Protein AF-A0A3E1EYJ4-F1 (afdb_monomer_lite)

Radius of gyration: 26.84 Å; chains: 1; bounding box: 72×46×78 Å

Sequence (203 aa):
MTEGNFIISKRINLFQLKSRSRLLNILLFLSTIYIFSMMGTAIQKLNAGPLTETQLQQEIEMAYGSSEILESKGLTPETIQAIQLIKDNVTYINNHSFNLTHNLMIIISLIGFTSILLMFTKRMAGFYLYIVYSIASLSSLFIITPKELILFTSVLLITVPSVIFVFLYKIGMRSAVEEREMILSFSEKVNLLNKKSKSLLSH

Secondary structure (DSSP, 8-state):
---TTHHHHHHHSTT------HHHHHHHHHHHHHHHHHHHHHHHHHHH-SPPHHHHHHHHHHHH--HHHHHHTT--HHHHHHHHHHHHHHHHHHHTSHHHHHHHHHHHHHHHHHHHHHHHTT-HHHHHHHHHHHHHHHHHHHHHS-GGG--HHHHHHHHHHHHHHHHHHHHHHHHHHHHHHHHHHHHHHHHHHHHHHHHHS--

Organism: NCBI:txid1737063

Foldseek 3Di:
DPPPPPVVVVPPPVPPPPDQPVVLVVLLVVLLVVLCVLLVVLVVDVVVAFDDPVVLVVVLCVVQNDLVVCVVVVHDPVVSVLSVLVSVQSVCCRPPVVVVVSVLSNVLSVLLNVLSVCVVVVHPVSLVSLVVSLVSLLVSLPVRDPPVSRDPVSNCVSPVSSVVSSVSSVVSSVVVVVVVVVVVVVVVVVVVVVVVVVVVVVD

Structure (mmCIF, N/CA/C/O backbone):
data_AF-A0A3E1EYJ4-F1
#
_entry.id   AF-A0A3E1EYJ4-F1
#
loop_
_atom_site.group_PDB
_atom_site.id
_atom_site.type_symbol
_atom_site.label_atom_id
_atom_site.label_alt_id
_atom_site.label_comp_id
_atom_site.label_asym_id
_atom_site.label_entity_id
_atom_site.label_seq_id
_atom_site.pdbx_PDB_ins_code
_atom_site.Cartn_x
_atom_site.Cartn_y
_atom_site.Cartn_z
_atom_site.occupancy
_atom_site.B_iso_or_equiv
_atom_site.auth_seq_id
_atom_site.auth_comp_id
_atom_site.auth_asym_id
_atom_site.auth_atom_id
_atom_site.pdbx_PDB_model_num
ATOM 1 N N . MET A 1 1 ? -34.444 30.256 40.355 1.00 45.06 1 MET A N 1
ATOM 2 C CA . MET A 1 1 ? -33.286 30.591 39.495 1.00 45.06 1 MET A CA 1
ATOM 3 C C . MET A 1 1 ? -32.246 29.476 39.604 1.00 45.06 1 MET A C 1
ATOM 5 O O . MET A 1 1 ? -31.362 29.556 40.441 1.00 45.06 1 MET A O 1
ATOM 9 N N . THR A 1 2 ? -32.381 28.399 38.827 1.00 46.09 2 THR A N 1
ATOM 10 C CA . THR A 1 2 ? -31.483 27.218 38.885 1.00 46.09 2 THR A CA 1
ATOM 11 C C . THR A 1 2 ? -31.287 26.583 37.499 1.00 46.09 2 THR A C 1
ATOM 13 O O . THR A 1 2 ? -31.102 25.379 37.373 1.00 46.09 2 THR A O 1
ATOM 16 N N . GLU A 1 3 ? -31.299 27.389 36.434 1.00 45.00 3 GLU A N 1
ATOM 17 C CA . GLU A 1 3 ? -31.071 26.912 35.056 1.00 45.00 3 GLU A CA 1
ATOM 18 C C . GLU A 1 3 ? -29.591 26.960 34.621 1.00 45.00 3 GLU A C 1
ATOM 20 O O . GLU A 1 3 ? -29.226 26.419 33.580 1.00 45.00 3 GLU A O 1
ATOM 25 N N . GLY A 1 4 ? -28.699 27.534 35.438 1.00 41.16 4 GLY A N 1
ATOM 26 C CA . GLY A 1 4 ? -27.293 27.755 35.066 1.00 41.16 4 GLY A CA 1
ATOM 27 C C . GLY A 1 4 ? -26.388 26.513 35.067 1.00 41.16 4 GLY A C 1
ATOM 28 O O . GLY A 1 4 ? -25.412 26.472 34.324 1.00 41.16 4 GLY A O 1
ATOM 29 N N . ASN A 1 5 ? -26.704 25.471 35.845 1.00 41.94 5 ASN A N 1
ATOM 30 C CA . ASN A 1 5 ? -25.792 24.326 36.032 1.00 41.94 5 ASN A CA 1
ATOM 31 C C . ASN A 1 5 ? -26.038 23.142 35.087 1.00 41.94 5 ASN A C 1
ATOM 33 O O . ASN A 1 5 ? -25.222 22.223 35.028 1.00 41.94 5 ASN A O 1
ATOM 37 N N . PHE A 1 6 ? -27.130 23.148 34.319 1.00 43.41 6 PHE A N 1
ATOM 38 C CA . PHE A 1 6 ? -27.474 22.011 33.457 1.00 43.41 6 PHE A CA 1
ATOM 39 C C . PHE A 1 6 ? -26.842 22.095 32.056 1.00 43.41 6 PHE A C 1
ATOM 41 O O . PHE A 1 6 ? -26.636 21.076 31.399 1.00 43.41 6 PHE A O 1
ATOM 48 N N . ILE A 1 7 ? -26.468 23.295 31.599 1.00 46.84 7 ILE A N 1
ATOM 49 C CA . ILE A 1 7 ? -25.881 23.497 30.263 1.00 46.84 7 ILE A CA 1
ATOM 50 C C . ILE A 1 7 ? -24.359 23.252 30.265 1.00 46.84 7 ILE A C 1
ATOM 52 O O . ILE A 1 7 ? -23.804 22.813 29.254 1.00 46.84 7 ILE A O 1
ATOM 56 N N . ILE A 1 8 ? -23.686 23.435 31.406 1.00 46.06 8 ILE A N 1
ATOM 57 C CA . ILE A 1 8 ? -22.226 23.276 31.517 1.00 46.06 8 ILE A CA 1
ATOM 58 C C . ILE A 1 8 ? -21.812 21.791 31.477 1.00 46.06 8 ILE A C 1
ATOM 60 O O . ILE A 1 8 ? -20.815 21.452 30.838 1.00 46.06 8 ILE A O 1
ATOM 64 N N . SER A 1 9 ? -22.605 20.865 32.034 1.00 45.12 9 SER A N 1
ATOM 65 C CA . SER A 1 9 ? -22.251 19.431 32.015 1.00 45.12 9 SER A CA 1
ATOM 66 C C . SER A 1 9 ? -22.404 18.775 30.634 1.00 45.12 9 SER A C 1
ATOM 68 O O . SER A 1 9 ? -21.730 17.787 30.337 1.00 45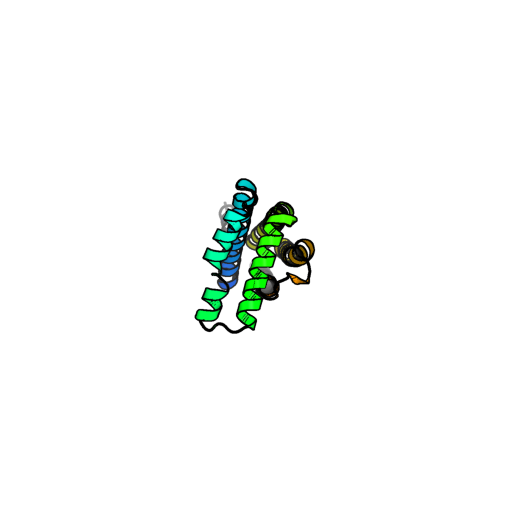.12 9 SER A O 1
ATOM 70 N N . LYS A 1 10 ? -23.249 19.337 29.756 1.00 40.69 10 LYS A N 1
ATOM 71 C CA . LYS A 1 10 ? -23.584 18.733 28.457 1.00 40.69 10 LYS A CA 1
ATOM 72 C C . LYS A 1 10 ? -22.617 19.113 27.327 1.00 40.69 10 LYS A C 1
ATOM 74 O O . LYS A 1 10 ? -22.572 18.410 26.322 1.00 40.69 10 LYS A O 1
ATOM 79 N N . ARG A 1 11 ? -21.813 20.178 27.478 1.00 39.66 11 ARG A N 1
ATOM 80 C CA . ARG A 1 11 ? -20.838 20.613 26.450 1.00 39.66 11 ARG A CA 1
ATOM 81 C C . ARG A 1 11 ? -19.392 20.170 26.694 1.00 39.66 11 ARG A C 1
ATOM 83 O O . ARG A 1 11 ? -18.638 20.101 25.730 1.00 39.66 11 ARG A O 1
ATOM 90 N N . ILE A 1 12 ? -19.001 19.819 27.920 1.00 44.97 12 ILE A N 1
ATOM 91 C CA . ILE A 1 12 ? -17.582 19.548 28.236 1.00 44.97 12 ILE A CA 1
ATOM 92 C C . ILE A 1 12 ? -17.149 18.109 27.880 1.00 44.97 12 ILE A C 1
ATOM 94 O O . ILE A 1 12 ? -15.983 17.875 27.581 1.00 44.97 12 ILE A O 1
ATOM 98 N N . ASN A 1 13 ? -18.073 17.145 27.792 1.00 39.19 13 ASN A N 1
ATOM 99 C CA . ASN A 1 13 ? -17.708 15.739 27.548 1.00 39.19 13 ASN A CA 1
ATOM 100 C C . ASN A 1 13 ? -17.828 15.250 26.095 1.00 39.19 13 ASN A C 1
ATOM 102 O O . ASN A 1 13 ? -17.438 14.117 25.819 1.00 39.19 13 ASN A O 1
ATOM 106 N N . LEU A 1 14 ? -18.285 16.076 25.142 1.00 41.62 14 LEU A N 1
ATOM 107 C CA . LEU A 1 14 ? -18.285 15.680 23.720 1.00 41.62 14 LEU A CA 1
ATOM 108 C C . LEU A 1 14 ? -16.864 15.588 23.125 1.00 41.62 14 LEU A C 1
ATOM 110 O O . LEU A 1 14 ? -16.666 14.927 22.111 1.00 41.62 14 LEU A O 1
ATOM 114 N N . PHE A 1 15 ? -15.883 16.205 23.791 1.00 42.22 15 PHE A N 1
ATOM 115 C CA . PHE A 1 15 ? -14.466 16.212 23.424 1.00 42.22 15 PHE A CA 1
ATOM 116 C C . PHE A 1 15 ? -13.573 15.528 24.462 1.00 42.22 15 PHE A C 1
ATOM 118 O O . PHE A 1 15 ? -12.369 15.780 24.487 1.00 42.22 15 PHE A O 1
ATOM 125 N N . GLN A 1 16 ? -14.107 14.615 25.288 1.00 42.72 16 GLN A N 1
ATOM 126 C CA . GLN A 1 16 ? -13.227 13.638 25.927 1.00 42.72 16 GLN A CA 1
ATOM 127 C C . GLN A 1 16 ? -12.676 12.720 24.832 1.00 42.72 16 GLN A C 1
ATOM 129 O O . GLN A 1 16 ? -13.206 11.650 24.526 1.00 42.72 16 GLN A O 1
ATOM 134 N N . LEU A 1 17 ? -11.587 13.197 24.226 1.00 44.53 17 LEU A N 1
ATOM 135 C CA . LEU A 1 17 ? -10.540 12.476 23.520 1.00 44.53 17 LEU A CA 1
ATOM 136 C C . LEU A 1 17 ? -9.983 11.415 24.475 1.00 44.53 17 LEU A C 1
ATOM 138 O O . LEU A 1 17 ? -8.866 11.497 24.974 1.00 44.53 17 LEU A O 1
ATOM 142 N N . LYS A 1 18 ? -10.817 10.423 24.783 1.00 45.62 18 LYS A N 1
ATOM 143 C CA . LYS A 1 18 ? -10.485 9.309 25.649 1.00 45.62 18 LYS A CA 1
ATOM 144 C C . LYS A 1 18 ? -9.425 8.494 24.929 1.00 45.62 18 LYS A C 1
ATOM 146 O O . LYS A 1 18 ? -9.636 8.084 23.775 1.00 45.62 18 LYS A O 1
ATOM 151 N N . SER A 1 19 ? -8.276 8.421 25.602 1.00 48.28 19 SER A N 1
ATOM 152 C CA . SER A 1 19 ? -6.968 7.963 25.143 1.00 48.28 19 SER A CA 1
ATOM 153 C C . SER A 1 19 ? -7.085 6.817 24.146 1.00 48.28 19 SER A C 1
ATOM 155 O O . SER A 1 19 ? -7.330 5.666 24.500 1.00 48.28 19 SER A O 1
ATOM 157 N N . ARG A 1 20 ? -6.925 7.139 22.861 1.00 57.72 20 ARG A N 1
ATOM 158 C CA . ARG A 1 20 ? -6.627 6.117 21.863 1.00 57.72 20 ARG A CA 1
ATOM 159 C C . ARG A 1 20 ? -5.273 5.531 22.252 1.00 57.72 20 ARG A C 1
ATOM 161 O O . ARG A 1 20 ? -4.377 6.301 22.602 1.00 57.72 20 ARG A O 1
ATOM 168 N N . SER A 1 21 ? -5.098 4.212 22.156 1.00 64.69 21 SER A N 1
ATOM 169 C CA . SER A 1 21 ? -3.755 3.632 22.262 1.00 64.69 21 SER A CA 1
ATOM 170 C C . SER A 1 21 ? -2.823 4.424 21.342 1.00 64.69 21 SER A C 1
ATOM 172 O O . SER A 1 21 ? -3.120 4.570 20.151 1.00 64.69 21 SER A O 1
ATOM 174 N N . ARG A 1 22 ? -1.748 5.005 21.897 1.00 73.31 22 ARG A N 1
ATOM 175 C CA . ARG A 1 22 ? -0.810 5.862 21.145 1.00 73.31 22 ARG A CA 1
ATOM 176 C C . ARG A 1 22 ? -0.324 5.151 19.881 1.00 73.31 22 ARG A C 1
ATOM 178 O O . ARG A 1 22 ? -0.214 5.780 18.836 1.00 73.31 22 ARG A O 1
ATOM 185 N N . LEU A 1 23 ? -0.168 3.828 19.963 1.00 72.38 23 LEU A N 1
ATOM 186 C CA . LEU A 1 23 ? 0.188 2.957 18.848 1.00 72.38 23 LEU A CA 1
ATOM 187 C C . LEU A 1 23 ? -0.814 3.028 17.690 1.00 72.38 23 LEU A C 1
ATOM 189 O O . LEU A 1 23 ? -0.394 3.163 16.550 1.00 72.38 23 LEU A O 1
ATOM 193 N N . LEU A 1 24 ? -2.125 3.015 17.956 1.00 74.00 24 LEU A N 1
ATOM 194 C CA . LEU A 1 24 ? -3.144 3.090 16.900 1.00 74.00 24 LEU A CA 1
ATOM 195 C C . LEU A 1 24 ? -3.148 4.460 16.203 1.00 74.00 24 LEU A C 1
ATOM 197 O O . LEU A 1 24 ? -3.374 4.540 14.999 1.00 74.00 24 LEU A O 1
ATOM 201 N N . ASN A 1 25 ? -2.888 5.536 16.953 1.00 80.44 25 ASN A N 1
ATOM 202 C CA . ASN A 1 25 ? -2.731 6.876 16.381 1.00 80.44 25 ASN A CA 1
ATOM 203 C C . ASN A 1 25 ? -1.494 6.973 15.485 1.00 80.44 25 ASN A C 1
ATOM 205 O O . ASN A 1 25 ? -1.603 7.484 14.374 1.00 80.44 25 ASN A O 1
ATOM 209 N N . ILE A 1 26 ? -0.349 6.467 15.956 1.00 82.50 26 ILE A N 1
ATOM 210 C CA . ILE A 1 26 ? 0.900 6.439 15.184 1.00 82.50 26 ILE A CA 1
ATOM 211 C C . ILE A 1 26 ? 0.698 5.644 13.897 1.00 82.50 26 ILE A C 1
ATOM 213 O O . ILE A 1 26 ? 1.055 6.124 12.826 1.00 82.50 26 ILE A O 1
ATOM 217 N N . LEU A 1 27 ? 0.069 4.469 13.991 1.00 79.62 27 LEU A N 1
ATOM 218 C CA . LEU A 1 27 ? -0.200 3.636 12.828 1.00 79.62 27 LEU A CA 1
ATOM 219 C C . LEU A 1 27 ? -1.062 4.387 11.811 1.00 79.62 27 LEU A C 1
ATOM 221 O O . LEU A 1 27 ? -0.664 4.539 10.665 1.00 79.62 27 LEU A O 1
ATOM 225 N N . LEU A 1 28 ? -2.208 4.930 12.226 1.00 84.44 28 LEU A N 1
ATOM 226 C CA . LEU A 1 28 ? -3.097 5.643 11.304 1.00 84.44 28 LEU A CA 1
ATOM 227 C C . LEU A 1 28 ? -2.444 6.861 1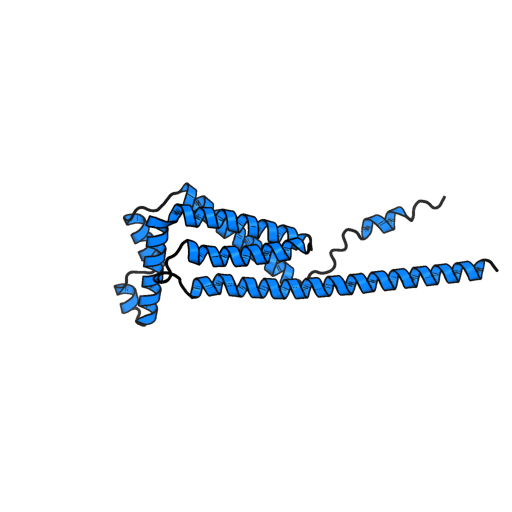0.663 1.00 84.44 28 LEU A C 1
ATOM 229 O O . LEU A 1 28 ? -2.688 7.136 9.490 1.00 84.44 28 LEU A O 1
ATOM 233 N N . PHE A 1 29 ? -1.598 7.569 11.405 1.00 88.75 29 PHE A N 1
ATOM 234 C CA . PHE A 1 29 ? -0.808 8.656 10.849 1.00 88.75 29 PHE A CA 1
ATOM 235 C C . PHE A 1 29 ? 0.188 8.149 9.796 1.00 88.75 29 PHE A C 1
ATOM 237 O O . PHE A 1 29 ? 0.227 8.681 8.688 1.00 88.75 29 PHE A O 1
ATOM 244 N N . LEU A 1 30 ? 0.914 7.066 10.087 1.00 88.19 30 LEU A N 1
ATOM 245 C CA . LEU A 1 30 ? 1.854 6.451 9.149 1.00 88.19 30 LEU A CA 1
ATOM 246 C C . LEU A 1 30 ? 1.151 5.936 7.883 1.00 88.19 30 LEU A C 1
ATOM 248 O O . LEU A 1 30 ? 1.629 6.166 6.776 1.00 88.19 30 LEU A O 1
ATOM 252 N N . SER A 1 31 ? -0.027 5.320 8.020 1.00 87.88 31 SER A N 1
ATOM 253 C CA . SER A 1 31 ? -0.840 4.923 6.867 1.00 87.88 31 SER A CA 1
ATOM 254 C C . SER A 1 31 ? -1.381 6.105 6.083 1.00 87.88 31 SER A C 1
ATOM 256 O O . SER A 1 31 ? -1.489 6.011 4.866 1.00 87.88 31 SER A O 1
ATOM 258 N N . THR A 1 32 ? -1.695 7.220 6.744 1.00 91.00 32 THR A N 1
ATOM 259 C CA . THR A 1 32 ? -2.102 8.443 6.045 1.00 91.00 32 THR A CA 1
ATOM 260 C C . THR A 1 32 ? -0.961 8.925 5.153 1.00 91.00 32 THR A C 1
ATOM 262 O O . THR A 1 32 ? -1.169 9.105 3.957 1.00 91.00 32 THR A O 1
ATOM 265 N N . ILE A 1 33 ? 0.255 9.047 5.701 1.00 92.88 33 ILE A N 1
ATOM 266 C CA . ILE A 1 33 ? 1.450 9.434 4.934 1.00 92.88 33 ILE A CA 1
ATOM 267 C C . ILE A 1 33 ? 1.674 8.476 3.763 1.00 92.88 33 ILE A C 1
ATOM 269 O O . ILE A 1 33 ? 1.874 8.927 2.638 1.00 92.88 33 ILE A O 1
ATOM 273 N N . TYR A 1 34 ? 1.593 7.168 4.009 1.00 90.56 34 TYR A N 1
ATOM 274 C CA . TYR A 1 34 ? 1.769 6.157 2.971 1.00 90.56 34 TYR A CA 1
ATOM 275 C C . TYR A 1 34 ? 0.763 6.321 1.823 1.00 90.56 34 TYR A C 1
ATOM 277 O O . TYR A 1 34 ? 1.164 6.369 0.662 1.00 90.56 34 TYR A O 1
ATOM 285 N N . ILE A 1 35 ? -0.530 6.474 2.130 1.00 91.62 35 ILE A N 1
ATOM 286 C CA . ILE A 1 35 ? -1.573 6.642 1.108 1.00 91.62 35 ILE A CA 1
ATOM 287 C C . ILE A 1 35 ? -1.383 7.943 0.326 1.00 91.62 35 ILE A C 1
ATOM 289 O O . ILE A 1 35 ? -1.494 7.934 -0.898 1.00 91.62 35 ILE A O 1
ATOM 293 N N . PHE A 1 36 ? -1.061 9.052 0.998 1.00 92.94 36 PHE A N 1
ATOM 294 C CA . PHE A 1 36 ? -0.787 10.317 0.312 1.00 92.94 36 PHE A CA 1
ATOM 295 C C . PHE A 1 36 ? 0.448 10.234 -0.580 1.00 92.94 36 PHE A C 1
ATOM 297 O O . PHE A 1 36 ? 0.405 10.733 -1.701 1.00 92.94 36 PHE A O 1
ATOM 304 N N . SER A 1 37 ? 1.520 9.585 -0.118 1.00 92.12 37 SER A N 1
ATOM 305 C CA . SER A 1 37 ? 2.721 9.371 -0.926 1.00 92.12 37 SER A CA 1
ATOM 306 C C . SER A 1 37 ? 2.394 8.545 -2.165 1.00 92.12 37 SER A C 1
ATOM 308 O O . SER A 1 37 ? 2.724 8.956 -3.270 1.00 92.12 37 SER A O 1
ATOM 310 N N . MET A 1 38 ? 1.685 7.426 -1.996 1.00 90.56 38 MET A N 1
ATOM 311 C CA . MET A 1 38 ? 1.258 6.570 -3.104 1.00 90.56 38 MET A CA 1
ATOM 312 C C . MET A 1 38 ? 0.390 7.344 -4.101 1.00 90.56 38 MET A C 1
ATOM 314 O O . MET A 1 38 ? 0.670 7.366 -5.296 1.00 90.56 38 MET A O 1
ATOM 318 N N . MET A 1 39 ? -0.641 8.039 -3.625 1.00 93.44 39 MET A N 1
ATOM 319 C CA . MET A 1 39 ? -1.519 8.828 -4.488 1.00 93.44 39 MET A CA 1
ATOM 320 C C . MET A 1 39 ? -0.757 9.949 -5.212 1.00 93.44 39 MET A C 1
ATOM 322 O O . MET A 1 39 ? -0.953 10.148 -6.408 1.00 93.44 39 MET A O 1
ATOM 326 N N . GLY A 1 40 ? 0.142 10.646 -4.513 1.00 94.25 40 GLY A N 1
ATOM 327 C CA . GLY A 1 40 ? 0.978 11.699 -5.083 1.00 94.25 40 GLY A CA 1
ATOM 328 C C . GLY A 1 40 ? 1.899 11.179 -6.184 1.00 94.25 40 GLY A C 1
ATOM 329 O O . GLY A 1 40 ? 1.947 11.769 -7.261 1.00 94.25 40 GLY A O 1
ATOM 330 N N . THR A 1 41 ? 2.567 10.046 -5.956 1.00 92.38 41 THR A N 1
ATOM 331 C CA . THR A 1 41 ? 3.391 9.382 -6.973 1.00 92.38 41 THR A CA 1
ATOM 332 C C . THR A 1 41 ? 2.555 8.960 -8.179 1.00 92.38 41 THR A C 1
ATOM 334 O O . THR A 1 41 ? 2.976 9.190 -9.309 1.00 92.38 41 THR A O 1
ATOM 337 N N . ALA A 1 42 ? 1.358 8.405 -7.967 1.00 93.62 42 ALA A N 1
ATOM 338 C CA . ALA A 1 42 ? 0.495 7.984 -9.068 1.00 93.62 42 ALA A CA 1
ATOM 339 C C . ALA A 1 42 ? 0.035 9.159 -9.940 1.00 93.62 42 ALA A C 1
ATOM 341 O O . ALA A 1 42 ? 0.098 9.074 -11.163 1.00 93.62 42 ALA A O 1
ATOM 342 N N . ILE A 1 43 ? -0.367 10.271 -9.318 1.00 95.38 43 ILE A N 1
ATOM 343 C CA . ILE A 1 43 ? -0.759 11.493 -10.032 1.00 95.38 43 ILE A CA 1
ATOM 344 C C . ILE A 1 43 ? 0.435 12.077 -10.795 1.00 95.38 43 ILE A C 1
ATOM 346 O O . ILE A 1 43 ? 0.298 12.439 -11.961 1.00 95.38 43 ILE A O 1
ATOM 350 N N . GLN A 1 44 ? 1.615 12.141 -10.169 1.00 95.25 44 GLN A N 1
ATOM 351 C CA . GLN A 1 44 ? 2.827 12.628 -10.833 1.00 95.25 44 GLN A CA 1
ATOM 352 C C . GLN A 1 44 ? 3.199 11.770 -12.044 1.00 95.25 44 GLN A C 1
ATOM 354 O O . GLN A 1 44 ? 3.460 12.323 -13.109 1.00 95.25 44 GLN A O 1
ATOM 359 N N . LYS A 1 45 ? 3.181 10.437 -11.910 1.00 93.00 45 LYS A N 1
ATOM 360 C CA . LYS A 1 45 ? 3.478 9.526 -13.021 1.00 93.00 45 LYS A CA 1
ATOM 361 C C . LYS A 1 45 ? 2.431 9.658 -14.131 1.00 93.00 45 LYS A C 1
ATOM 363 O O . LYS A 1 45 ? 2.822 9.819 -15.276 1.00 93.00 45 LYS A O 1
ATOM 368 N N . LEU A 1 46 ? 1.130 9.712 -13.828 1.00 94.44 46 LEU A N 1
ATOM 369 C CA . LEU A 1 46 ? 0.098 9.938 -14.856 1.00 94.44 46 LEU A CA 1
ATOM 370 C C . LEU A 1 46 ? 0.270 11.267 -15.602 1.00 94.44 46 LEU A C 1
ATOM 372 O O . LEU A 1 46 ? 0.067 11.305 -16.811 1.00 94.44 46 LEU A O 1
ATOM 376 N N . ASN A 1 47 ? 0.667 12.334 -14.904 1.00 95.19 47 ASN A N 1
ATOM 377 C CA . ASN A 1 47 ? 0.936 13.628 -15.532 1.00 95.19 47 ASN A CA 1
ATOM 378 C C . ASN A 1 47 ? 2.206 13.611 -16.396 1.00 95.19 47 ASN A C 1
ATOM 380 O O . ASN A 1 47 ? 2.253 14.296 -17.413 1.00 95.19 47 ASN A O 1
ATOM 384 N N . ALA A 1 48 ? 3.232 12.859 -15.989 1.00 93.56 48 ALA A N 1
ATOM 385 C CA . ALA A 1 48 ? 4.476 12.710 -16.744 1.00 93.56 48 ALA A CA 1
ATOM 386 C C . ALA A 1 48 ? 4.329 11.765 -17.951 1.00 93.56 48 ALA A C 1
ATOM 388 O O . ALA A 1 48 ? 5.012 11.944 -18.956 1.00 93.56 48 ALA A O 1
ATOM 389 N N . GLY A 1 49 ? 3.425 10.787 -17.858 1.00 92.44 49 GLY A N 1
ATOM 390 C CA . GLY A 1 49 ? 3.265 9.719 -18.838 1.00 92.44 49 GLY A CA 1
ATOM 391 C C . GLY A 1 49 ? 4.264 8.567 -18.653 1.00 92.44 49 GLY A C 1
ATOM 392 O O . GLY A 1 49 ? 5.096 8.594 -17.739 1.00 92.44 49 GLY A O 1
ATOM 393 N N . PRO A 1 50 ? 4.155 7.516 -19.488 1.00 93.44 50 PRO A N 1
ATOM 394 C CA . PRO A 1 50 ? 5.115 6.421 -19.501 1.00 93.44 50 PRO A CA 1
ATOM 395 C C . PRO A 1 50 ? 6.486 6.923 -19.959 1.00 93.44 50 PRO A C 1
ATOM 397 O O . PRO A 1 50 ? 6.593 7.803 -20.815 1.00 93.44 50 PRO A O 1
ATOM 400 N N .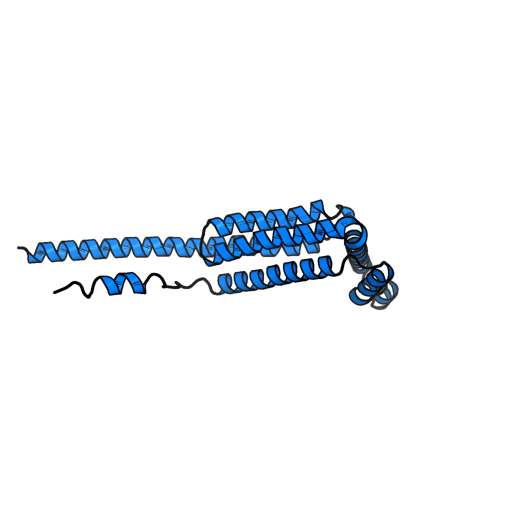 LEU A 1 51 ? 7.538 6.343 -19.393 1.00 92.94 51 LEU A N 1
ATOM 401 C CA . LEU A 1 51 ? 8.913 6.666 -19.755 1.00 92.94 51 LEU A CA 1
ATOM 402 C C . LEU A 1 51 ? 9.231 6.122 -21.145 1.00 92.94 51 LEU A C 1
ATOM 404 O O . LEU A 1 51 ? 8.736 5.058 -21.530 1.00 92.94 51 LEU A O 1
ATOM 408 N N . THR A 1 52 ? 10.097 6.819 -21.881 1.00 93.81 52 THR A N 1
ATOM 409 C CA . THR A 1 52 ? 10.685 6.254 -23.101 1.00 93.81 52 THR A CA 1
ATOM 410 C C . THR A 1 52 ? 11.620 5.102 -22.741 1.00 93.81 52 THR A C 1
ATOM 412 O O . THR A 1 52 ? 12.178 5.079 -21.648 1.00 93.81 52 THR A O 1
ATOM 415 N N . GLU A 1 53 ? 11.865 4.183 -23.675 1.00 89.81 53 GLU A N 1
ATOM 416 C CA . GLU A 1 53 ? 12.754 3.031 -23.445 1.00 89.81 53 GLU A CA 1
ATOM 417 C C . GLU A 1 53 ? 14.137 3.450 -22.915 1.00 89.81 53 GLU A C 1
ATOM 419 O O . GLU A 1 53 ? 14.672 2.863 -21.980 1.00 89.81 53 GLU A O 1
ATOM 424 N N . THR A 1 54 ? 14.688 4.541 -23.453 1.00 90.31 54 THR A N 1
ATOM 425 C CA . THR A 1 54 ? 15.971 5.102 -23.013 1.00 90.31 54 THR A CA 1
ATOM 426 C C . THR A 1 54 ? 15.934 5.640 -21.582 1.00 90.31 54 THR A C 1
ATOM 428 O O . THR A 1 54 ? 16.881 5.429 -20.829 1.00 90.31 54 THR A O 1
ATOM 431 N N . GLN A 1 55 ? 14.853 6.317 -21.190 1.00 92.69 55 GLN A N 1
ATOM 432 C CA . GLN A 1 55 ? 14.673 6.843 -19.835 1.00 92.69 55 GLN A CA 1
ATOM 433 C C . GLN A 1 55 ? 14.422 5.717 -18.834 1.00 92.69 55 GLN A C 1
ATOM 435 O O . GLN A 1 55 ? 14.973 5.729 -17.737 1.00 92.69 55 GLN A O 1
ATOM 440 N N . LEU A 1 56 ? 13.618 4.732 -19.233 1.00 91.62 56 LEU A N 1
ATOM 441 C CA . LEU A 1 56 ? 13.305 3.554 -18.441 1.00 91.62 56 LEU A CA 1
ATOM 442 C C . LEU A 1 56 ? 14.570 2.746 -18.146 1.00 91.62 56 LEU A C 1
ATOM 444 O O . LEU A 1 56 ? 14.828 2.414 -16.992 1.00 91.62 56 LEU A O 1
ATOM 448 N N . GLN A 1 57 ? 15.388 2.493 -19.169 1.00 89.06 57 GLN A N 1
ATOM 449 C CA . GLN A 1 57 ? 16.652 1.784 -19.012 1.00 89.06 57 GLN A CA 1
ATOM 450 C C . GLN A 1 57 ? 17.602 2.536 -18.072 1.00 89.06 57 GLN A C 1
ATOM 452 O O . GLN A 1 57 ? 18.174 1.931 -17.168 1.00 89.06 57 GLN A O 1
ATOM 457 N N . GLN A 1 58 ? 17.716 3.860 -18.221 1.00 91.00 58 GLN A N 1
ATOM 458 C CA . GLN A 1 58 ? 18.515 4.691 -17.317 1.00 91.00 58 GLN A CA 1
ATOM 459 C C . GLN A 1 58 ? 18.003 4.632 -15.871 1.00 91.00 58 GLN A C 1
ATOM 461 O O . GLN A 1 58 ? 18.801 4.476 -14.951 1.00 91.00 58 GLN A O 1
ATOM 466 N N . GLU A 1 59 ? 16.689 4.728 -15.645 1.00 89.06 59 GLU A N 1
ATOM 467 C CA . GLU A 1 59 ? 16.092 4.646 -14.302 1.00 89.06 59 GLU A CA 1
ATOM 468 C C . GLU A 1 59 ? 16.338 3.269 -13.667 1.00 89.06 59 GLU A C 1
ATOM 470 O O . GLU A 1 59 ? 16.738 3.183 -12.505 1.00 89.06 59 GLU A O 1
ATOM 475 N N . ILE A 1 60 ? 16.193 2.195 -14.448 1.00 89.56 60 ILE A N 1
ATOM 476 C CA . ILE A 1 60 ? 16.460 0.823 -14.012 1.00 89.56 60 ILE A CA 1
ATOM 477 C C . ILE A 1 60 ? 17.941 0.619 -13.664 1.00 89.56 60 ILE A C 1
ATOM 479 O O . ILE A 1 60 ? 18.252 0.035 -12.624 1.00 89.56 60 ILE A O 1
ATOM 483 N N . GLU A 1 61 ? 18.864 1.088 -14.500 1.00 87.69 61 GLU A N 1
ATOM 484 C CA . GLU A 1 61 ? 20.304 0.957 -14.259 1.00 87.69 61 GLU A CA 1
ATOM 485 C C . GLU A 1 61 ? 20.765 1.794 -13.065 1.00 87.69 61 GLU A C 1
ATOM 487 O O . GLU A 1 61 ? 21.584 1.327 -12.274 1.00 87.69 61 GLU A O 1
ATOM 492 N N . MET A 1 62 ? 20.205 2.990 -12.873 1.00 88.06 62 MET A N 1
ATOM 493 C CA . MET A 1 62 ? 20.483 3.808 -11.690 1.00 88.06 62 MET A CA 1
ATOM 494 C C . MET A 1 62 ? 19.960 3.159 -10.403 1.00 88.06 62 MET A C 1
ATOM 496 O O . MET A 1 62 ? 20.638 3.205 -9.378 1.00 88.06 62 MET A O 1
ATOM 500 N N . ALA A 1 63 ? 18.768 2.555 -10.440 1.00 85.62 63 ALA A N 1
ATOM 501 C CA . ALA A 1 63 ? 18.138 1.963 -9.261 1.00 85.62 63 ALA A CA 1
ATOM 502 C C . ALA A 1 63 ? 18.716 0.587 -8.891 1.00 85.62 63 ALA A C 1
ATOM 504 O O . ALA A 1 63 ? 18.864 0.276 -7.708 1.00 85.62 63 ALA A O 1
ATOM 505 N N . TYR A 1 64 ? 19.042 -0.235 -9.890 1.00 83.88 64 TYR A N 1
ATOM 506 C CA . TYR A 1 64 ? 19.379 -1.647 -9.694 1.00 83.88 64 TYR A CA 1
ATOM 507 C C . TYR A 1 64 ? 20.769 -2.037 -10.205 1.00 83.88 64 TYR A C 1
ATOM 509 O O . TYR A 1 64 ? 21.198 -3.160 -9.962 1.00 83.88 64 TYR A O 1
ATOM 517 N N . GLY A 1 65 ? 21.491 -1.145 -10.885 1.00 82.06 65 GLY A N 1
ATOM 518 C CA . GLY A 1 65 ? 22.776 -1.452 -11.515 1.00 82.06 65 GLY A CA 1
ATOM 519 C C . GLY A 1 65 ? 22.654 -2.364 -12.741 1.00 82.06 65 GLY A C 1
ATOM 520 O O . GLY A 1 65 ? 21.604 -2.960 -13.013 1.00 82.06 65 GLY A O 1
ATOM 521 N N . SER A 1 66 ? 23.747 -2.502 -13.493 1.00 77.88 66 SER A N 1
ATOM 522 C CA . SER A 1 66 ? 23.867 -3.538 -14.527 1.00 77.88 66 SER A CA 1
ATOM 523 C C . SER A 1 66 ? 24.123 -4.908 -13.887 1.00 77.88 66 SER A C 1
ATOM 525 O O . SER A 1 66 ? 24.646 -4.994 -12.775 1.00 77.88 66 SER A O 1
ATOM 527 N N . SER A 1 67 ? 23.763 -5.991 -14.580 1.00 71.19 67 SER A N 1
ATOM 528 C CA . SER A 1 67 ? 24.039 -7.366 -14.128 1.00 71.19 67 SER A CA 1
ATOM 529 C C . SER A 1 67 ? 25.526 -7.586 -13.828 1.00 71.19 67 SER A C 1
ATOM 531 O O . SER A 1 67 ? 25.867 -8.156 -12.799 1.00 71.19 67 SER A O 1
ATOM 533 N N . GLU A 1 68 ? 26.408 -7.022 -14.649 1.00 72.88 68 GLU A N 1
ATOM 534 C CA . GLU A 1 68 ? 27.866 -7.088 -14.487 1.00 72.88 68 GLU A CA 1
ATOM 535 C C . GLU A 1 68 ? 28.361 -6.403 -13.192 1.00 72.88 68 GLU A C 1
ATOM 537 O O . GLU A 1 68 ? 29.247 -6.901 -12.489 1.00 72.88 68 GLU A O 1
ATOM 542 N N . ILE A 1 69 ? 27.741 -5.283 -12.800 1.00 77.81 69 ILE A N 1
ATOM 543 C CA . ILE A 1 69 ? 28.040 -4.597 -11.530 1.00 77.81 69 ILE A CA 1
ATOM 544 C C . ILE A 1 69 ? 27.531 -5.412 -10.331 1.00 77.81 69 ILE A C 1
ATOM 546 O O . ILE A 1 69 ? 28.118 -5.371 -9.250 1.00 77.81 69 ILE A O 1
ATOM 550 N N . LEU A 1 70 ? 26.431 -6.144 -10.494 1.00 79.88 70 LEU A N 1
ATOM 551 C CA . LEU A 1 70 ? 25.857 -6.977 -9.437 1.00 79.88 70 LEU A CA 1
ATOM 552 C C . LEU A 1 70 ? 26.692 -8.243 -9.204 1.00 79.88 70 LEU A C 1
ATOM 554 O O . LEU A 1 70 ? 26.961 -8.593 -8.054 1.00 79.88 70 LEU A O 1
ATOM 558 N N . GLU A 1 71 ? 27.166 -8.872 -10.280 1.00 76.12 71 GLU A N 1
ATOM 559 C CA . GLU A 1 71 ? 28.071 -10.025 -10.231 1.00 76.12 71 GLU A CA 1
ATOM 560 C C . GLU A 1 71 ? 29.427 -9.659 -9.619 1.00 76.12 71 GLU A C 1
ATOM 562 O O . GLU A 1 71 ? 29.905 -10.337 -8.710 1.00 76.12 71 GLU A O 1
ATOM 567 N N . SER A 1 72 ? 30.017 -8.532 -10.030 1.00 81.00 72 SER A N 1
ATOM 568 C CA . SER A 1 72 ? 31.292 -8.052 -9.470 1.00 81.00 72 SER A CA 1
ATOM 569 C C . SER A 1 72 ? 31.207 -7.641 -7.993 1.00 81.00 72 SER A C 1
ATOM 571 O O . SER A 1 72 ? 32.224 -7.620 -7.300 1.00 81.00 72 SER A O 1
ATOM 573 N N . LYS A 1 73 ? 30.001 -7.377 -7.472 1.00 84.00 73 LYS A N 1
ATOM 574 C CA . LYS A 1 73 ? 29.741 -7.152 -6.039 1.00 84.00 73 LYS A CA 1
ATOM 575 C C . LYS A 1 73 ? 29.572 -8.444 -5.231 1.00 84.00 73 LYS A C 1
ATOM 577 O O . LYS A 1 73 ? 29.321 -8.366 -4.029 1.00 84.00 73 LYS A O 1
ATOM 582 N N . GLY A 1 74 ? 29.713 -9.614 -5.857 1.00 83.19 74 GLY A N 1
ATOM 583 C CA . GLY A 1 74 ? 29.611 -10.909 -5.184 1.00 83.19 74 GLY A CA 1
ATOM 584 C C . GLY A 1 74 ? 28.188 -11.265 -4.755 1.00 83.19 74 GLY A C 1
ATOM 585 O O . GLY A 1 74 ? 28.010 -12.013 -3.794 1.00 83.19 74 GLY A O 1
ATOM 586 N N . LEU A 1 75 ? 27.170 -10.710 -5.422 1.00 85.62 75 LEU A N 1
ATOM 587 C CA . LEU A 1 75 ? 25.782 -11.069 -5.146 1.00 85.62 75 LEU A CA 1
ATOM 588 C C . LEU A 1 75 ? 25.499 -12.504 -5.581 1.00 85.62 75 LEU A C 1
ATOM 590 O O . LEU A 1 75 ? 26.015 -12.985 -6.589 1.00 85.62 75 LEU A O 1
ATOM 594 N N . THR A 1 76 ? 24.651 -13.187 -4.814 1.00 87.44 76 THR A N 1
ATOM 595 C CA . THR A 1 76 ? 24.284 -14.563 -5.136 1.00 87.44 76 THR A CA 1
ATOM 596 C C . THR A 1 76 ? 23.416 -14.613 -6.401 1.00 87.44 76 THR A C 1
ATOM 598 O O . THR A 1 76 ? 22.672 -13.659 -6.673 1.00 87.44 76 THR A O 1
ATOM 601 N N . PRO A 1 77 ? 23.446 -15.724 -7.158 1.00 84.19 77 PRO A N 1
ATOM 602 C CA . PRO A 1 77 ? 22.611 -15.899 -8.346 1.00 84.19 77 PRO A CA 1
ATOM 603 C C . PRO A 1 77 ? 21.116 -15.671 -8.085 1.00 84.19 77 PRO A C 1
ATOM 605 O O . PRO A 1 77 ? 20.424 -15.096 -8.923 1.00 84.19 77 PRO A O 1
ATOM 608 N N . GLU A 1 78 ? 20.611 -16.052 -6.909 1.00 85.31 78 GLU A N 1
ATOM 609 C CA . GLU A 1 78 ? 19.207 -15.851 -6.529 1.00 85.31 78 GLU A CA 1
ATOM 610 C C . GLU A 1 78 ? 18.868 -14.364 -6.383 1.00 85.31 78 GLU A C 1
ATOM 612 O O . GLU A 1 78 ? 17.783 -13.924 -6.764 1.00 85.31 78 GLU A O 1
ATOM 617 N N . THR A 1 79 ? 19.805 -13.569 -5.862 1.00 84.06 79 THR A N 1
ATOM 618 C CA . THR A 1 79 ? 19.617 -12.122 -5.700 1.00 84.06 79 THR A CA 1
ATOM 619 C C . THR A 1 79 ? 19.603 -11.424 -7.057 1.00 84.06 79 THR A C 1
ATOM 621 O O . THR A 1 79 ? 18.780 -10.540 -7.291 1.00 84.06 79 THR A O 1
ATOM 624 N N . ILE A 1 80 ? 20.468 -11.854 -7.978 1.00 85.94 80 ILE A N 1
ATOM 625 C CA . ILE A 1 80 ? 20.509 -11.340 -9.352 1.00 85.94 80 ILE A CA 1
ATOM 626 C C . ILE A 1 80 ? 19.200 -11.669 -10.083 1.00 85.94 80 ILE A C 1
ATOM 628 O O . ILE A 1 80 ? 18.617 -10.787 -10.712 1.00 85.94 80 ILE A O 1
ATOM 632 N N . GLN A 1 81 ? 18.684 -12.894 -9.939 1.00 87.19 81 GLN A N 1
ATOM 633 C CA . GLN A 1 81 ? 17.389 -13.286 -10.508 1.00 87.19 81 GLN A CA 1
ATOM 634 C C . GLN A 1 81 ? 16.229 -12.464 -9.933 1.00 87.19 81 GLN A C 1
ATOM 636 O O . GLN A 1 81 ? 15.363 -12.016 -10.683 1.00 87.19 81 GLN A O 1
ATOM 641 N N . ALA A 1 82 ? 16.219 -12.210 -8.620 1.00 86.38 82 ALA A N 1
ATOM 642 C CA . ALA A 1 82 ? 15.205 -11.364 -7.998 1.00 86.38 82 ALA A CA 1
ATOM 643 C C . ALA A 1 82 ? 15.252 -9.924 -8.533 1.00 86.38 82 ALA A C 1
ATOM 645 O O . ALA A 1 82 ? 14.207 -9.327 -8.783 1.00 86.38 82 ALA A O 1
ATOM 646 N N . ILE A 1 83 ? 16.451 -9.376 -8.752 1.00 88.75 83 ILE A N 1
ATOM 647 C CA . ILE A 1 83 ? 16.615 -8.055 -9.365 1.00 88.75 83 ILE A CA 1
ATOM 648 C C . ILE A 1 83 ? 16.109 -8.064 -10.807 1.00 88.75 83 ILE A C 1
ATOM 650 O O . ILE A 1 83 ? 15.381 -7.151 -11.186 1.00 88.75 83 ILE A O 1
ATOM 654 N N . GLN A 1 84 ? 16.433 -9.089 -11.597 1.00 89.62 84 GLN A N 1
ATOM 655 C CA . GLN A 1 84 ? 15.938 -9.194 -12.969 1.00 89.62 84 GLN A CA 1
ATOM 656 C C . GLN A 1 84 ? 14.407 -9.232 -13.014 1.00 89.62 84 GLN A C 1
ATOM 658 O O . GLN A 1 84 ? 13.801 -8.508 -13.796 1.00 89.62 84 GLN A O 1
ATOM 663 N N . LEU A 1 85 ? 13.780 -9.967 -12.094 1.00 90.94 85 LEU A N 1
ATOM 664 C CA . LEU A 1 85 ? 12.327 -10.005 -11.968 1.00 90.94 85 LEU A CA 1
ATOM 665 C C . LEU A 1 85 ? 11.724 -8.621 -11.676 1.00 90.94 85 LEU A C 1
ATOM 667 O O . LEU A 1 85 ? 10.674 -8.277 -12.218 1.00 90.94 85 LEU A O 1
ATOM 671 N N . ILE A 1 86 ? 12.387 -7.813 -10.838 1.00 90.88 86 ILE A N 1
ATOM 672 C CA . ILE A 1 86 ? 11.977 -6.424 -10.588 1.00 90.88 86 ILE A CA 1
ATOM 673 C C . ILE A 1 86 ? 12.062 -5.607 -11.880 1.00 90.88 86 ILE A C 1
ATOM 675 O O . ILE A 1 86 ? 11.118 -4.887 -12.200 1.00 90.88 86 ILE A O 1
ATOM 679 N N . LYS A 1 87 ? 13.164 -5.724 -12.630 1.00 91.69 87 LYS A N 1
ATOM 680 C CA . LYS A 1 87 ? 13.353 -5.002 -13.898 1.00 91.69 87 LYS A CA 1
ATOM 681 C C . LYS A 1 87 ? 12.260 -5.355 -14.901 1.00 91.69 87 LYS A C 1
ATOM 683 O O . LYS A 1 87 ? 11.610 -4.459 -15.430 1.00 91.69 87 LYS A O 1
ATOM 688 N N . ASP A 1 88 ? 11.997 -6.645 -15.081 1.00 92.44 88 ASP A N 1
ATOM 689 C CA . ASP A 1 88 ? 10.973 -7.138 -16.001 1.00 92.44 88 ASP A CA 1
ATOM 690 C C . ASP A 1 88 ? 9.571 -6.662 -15.585 1.00 92.44 88 ASP A C 1
ATOM 692 O O . ASP A 1 88 ? 8.772 -6.247 -16.428 1.00 92.44 88 ASP A O 1
ATOM 696 N N . ASN A 1 89 ? 9.278 -6.643 -14.278 1.00 92.00 89 ASN A N 1
ATOM 697 C CA . ASN A 1 89 ? 8.028 -6.103 -13.745 1.00 92.00 89 ASN A CA 1
ATOM 698 C C . ASN A 1 89 ? 7.875 -4.600 -14.028 1.00 92.00 89 ASN A C 1
ATOM 700 O O . ASN A 1 89 ? 6.826 -4.173 -14.512 1.00 92.00 89 ASN A O 1
ATOM 704 N N . VAL A 1 90 ? 8.917 -3.804 -13.773 1.00 91.38 90 VAL A N 1
ATOM 705 C CA . VAL A 1 90 ? 8.914 -2.353 -14.018 1.00 91.38 90 VAL A CA 1
ATOM 706 C C . VAL A 1 90 ? 8.716 -2.056 -15.506 1.00 91.38 90 VAL A C 1
ATOM 708 O O . VAL A 1 90 ? 7.866 -1.234 -15.858 1.00 91.38 90 VAL A O 1
ATOM 711 N N . THR A 1 91 ? 9.419 -2.772 -16.384 1.00 93.56 91 THR A N 1
ATOM 712 C CA . THR A 1 91 ? 9.274 -2.633 -17.838 1.00 93.56 91 THR A CA 1
ATOM 713 C C . THR A 1 91 ? 7.880 -3.023 -18.312 1.00 93.56 91 THR A C 1
ATOM 715 O O . THR A 1 91 ? 7.263 -2.310 -19.107 1.00 93.56 91 THR A O 1
ATOM 718 N N . TYR A 1 92 ? 7.326 -4.116 -17.786 1.00 93.88 92 TYR A N 1
ATOM 719 C CA . TYR A 1 92 ? 5.962 -4.526 -18.099 1.00 93.88 92 TYR A CA 1
ATOM 720 C C . TYR A 1 92 ? 4.931 -3.477 -17.657 1.00 93.88 92 TYR A C 1
ATOM 722 O O . TYR A 1 92 ? 4.026 -3.131 -18.425 1.00 93.88 92 TYR A O 1
ATOM 730 N N . ILE A 1 93 ? 5.075 -2.932 -16.445 1.00 93.25 93 ILE A N 1
ATOM 731 C CA . ILE A 1 93 ? 4.195 -1.876 -15.937 1.00 93.25 93 ILE A CA 1
ATOM 732 C C . ILE A 1 93 ? 4.277 -0.635 -16.820 1.00 93.25 93 ILE A C 1
ATOM 734 O O . ILE A 1 93 ? 3.235 -0.115 -17.206 1.00 93.25 93 ILE A O 1
ATOM 738 N N . ASN A 1 94 ? 5.477 -0.185 -17.190 1.00 94.00 94 ASN A N 1
ATOM 739 C CA . ASN A 1 94 ? 5.645 1.003 -18.026 1.00 94.00 94 ASN A CA 1
ATOM 740 C C . ASN A 1 94 ? 5.041 0.829 -19.428 1.00 94.00 94 ASN A C 1
ATOM 742 O O . ASN A 1 94 ? 4.349 1.719 -19.915 1.00 94.00 94 ASN A O 1
ATOM 746 N N . ASN A 1 95 ? 5.268 -0.324 -20.060 1.00 93.06 95 ASN A N 1
ATOM 747 C CA . ASN A 1 95 ? 4.953 -0.502 -21.477 1.00 93.06 95 ASN A CA 1
ATOM 748 C C . ASN A 1 95 ? 3.530 -1.026 -21.725 1.00 93.06 95 ASN A C 1
ATOM 750 O O . ASN A 1 95 ? 2.922 -0.678 -22.734 1.00 93.06 95 ASN A O 1
ATOM 754 N N . HIS A 1 96 ? 2.977 -1.840 -20.818 1.00 92.19 96 HIS A N 1
ATOM 755 C CA . HIS A 1 96 ? 1.716 -2.556 -21.067 1.00 92.19 96 HIS A CA 1
ATOM 756 C C . HIS A 1 96 ? 0.584 -2.168 -20.122 1.00 92.19 96 HIS A C 1
ATOM 758 O O . HIS A 1 96 ? -0.574 -2.127 -20.534 1.00 92.19 96 HIS A O 1
ATOM 764 N N . SER A 1 97 ? 0.884 -1.887 -18.853 1.00 93.19 97 SER A N 1
ATOM 765 C CA . SER A 1 97 ? -0.153 -1.691 -17.831 1.00 93.19 97 SER A CA 1
ATOM 766 C C . SER A 1 97 ? -0.080 -0.335 -17.131 1.00 93.19 97 SER A C 1
ATOM 768 O O . SER A 1 97 ? -0.690 -0.156 -16.078 1.00 93.19 97 SER A O 1
ATOM 770 N N . PHE A 1 98 ? 0.590 0.652 -17.731 1.00 94.31 98 PHE A N 1
ATOM 771 C CA . PHE A 1 98 ? 0.885 1.939 -17.098 1.00 94.31 98 PHE A CA 1
ATOM 772 C C . PHE A 1 98 ? -0.375 2.658 -16.620 1.00 94.31 98 PHE A C 1
ATOM 774 O O . PHE A 1 98 ? -0.529 2.939 -15.430 1.00 94.31 98 PHE A O 1
ATOM 781 N N . ASN A 1 99 ? -1.312 2.906 -17.538 1.00 93.31 99 ASN A N 1
ATOM 782 C CA . ASN A 1 99 ? -2.549 3.614 -17.220 1.00 93.31 99 ASN A CA 1
ATOM 783 C C . ASN A 1 99 ? -3.394 2.831 -16.217 1.00 93.31 99 ASN A C 1
ATOM 785 O O . ASN A 1 99 ? -3.926 3.409 -15.273 1.00 93.31 99 ASN A O 1
ATOM 789 N N . LEU A 1 100 ? -3.512 1.514 -16.398 1.00 94.50 100 LEU A N 1
ATOM 790 C CA . LEU A 1 100 ? -4.299 0.665 -15.508 1.00 94.50 100 LEU A CA 1
ATOM 791 C C . LEU A 1 100 ? -3.731 0.686 -14.082 1.00 94.50 100 LEU A C 1
ATOM 793 O O . LEU A 1 100 ? -4.482 0.881 -13.129 1.00 94.50 100 LEU A O 1
ATOM 797 N N . THR A 1 101 ? -2.411 0.556 -13.954 1.00 93.88 101 THR A N 1
ATOM 798 C CA . THR A 1 101 ? -1.692 0.534 -12.676 1.00 93.88 101 THR A CA 1
ATOM 799 C C . THR A 1 101 ? -1.926 1.815 -11.896 1.00 93.88 101 THR A C 1
ATOM 801 O O . THR A 1 101 ? -2.409 1.777 -10.765 1.00 93.88 101 THR A O 1
ATOM 804 N N . HIS A 1 102 ? -1.636 2.962 -12.508 1.00 94.81 102 HIS A N 1
ATOM 805 C CA . HIS A 1 102 ? -1.695 4.233 -11.797 1.00 94.81 102 HIS A CA 1
ATOM 806 C C . HIS A 1 102 ? -3.140 4.687 -11.536 1.00 94.81 102 HIS A C 1
ATOM 808 O O . HIS A 1 102 ? -3.421 5.223 -10.464 1.00 94.81 102 HIS A O 1
ATOM 814 N N . ASN A 1 103 ? -4.089 4.404 -12.439 1.00 94.62 103 ASN A N 1
ATOM 815 C CA . ASN A 1 103 ? -5.506 4.691 -12.187 1.00 94.62 103 ASN A CA 1
ATOM 816 C C . ASN A 1 103 ? -6.076 3.827 -11.054 1.00 94.62 103 ASN A C 1
ATOM 818 O O . ASN A 1 103 ? -6.741 4.352 -10.158 1.00 94.62 103 ASN A O 1
ATOM 822 N N . LEU A 1 104 ? -5.789 2.518 -11.043 1.00 94.94 104 LEU A N 1
ATOM 823 C CA . LEU A 1 104 ? -6.202 1.640 -9.943 1.00 94.94 104 LEU A CA 1
ATOM 824 C C . LEU A 1 104 ? -5.567 2.069 -8.623 1.00 94.94 104 LEU A C 1
ATOM 826 O O . LEU A 1 104 ? -6.250 2.097 -7.603 1.00 94.94 104 LEU A O 1
ATOM 830 N N . MET A 1 105 ? -4.292 2.454 -8.642 1.00 94.00 105 MET A N 1
ATOM 831 C CA . MET A 1 105 ? -3.589 2.961 -7.467 1.00 94.00 105 MET A CA 1
ATOM 832 C C . MET A 1 105 ? -4.269 4.208 -6.891 1.00 94.00 105 MET A C 1
ATOM 834 O O . MET A 1 105 ? -4.445 4.285 -5.679 1.00 94.00 105 MET A O 1
ATOM 838 N N . ILE A 1 106 ? -4.735 5.142 -7.726 1.00 95.31 106 ILE A N 1
ATOM 839 C CA . ILE A 1 106 ? -5.507 6.308 -7.264 1.00 95.31 106 ILE A CA 1
ATOM 840 C C . ILE A 1 106 ? -6.845 5.880 -6.656 1.00 95.31 106 ILE A C 1
ATOM 842 O O . ILE A 1 106 ? -7.160 6.285 -5.538 1.00 95.31 106 ILE A O 1
ATOM 846 N N . ILE A 1 107 ? -7.621 5.044 -7.352 1.00 95.94 107 ILE A N 1
ATOM 847 C CA . ILE A 1 107 ? -8.939 4.591 -6.876 1.00 95.94 107 ILE A CA 1
ATOM 848 C C . ILE A 1 107 ? -8.806 3.870 -5.529 1.00 95.94 107 ILE A C 1
ATOM 850 O O . ILE A 1 107 ? -9.524 4.177 -4.576 1.00 95.94 107 ILE A O 1
ATOM 854 N N . ILE A 1 108 ? -7.855 2.945 -5.423 1.00 95.25 108 ILE A N 1
ATOM 855 C CA . ILE A 1 108 ? -7.601 2.173 -4.205 1.00 95.25 108 ILE A CA 1
ATOM 856 C C . ILE A 1 108 ? -7.110 3.098 -3.086 1.00 95.25 108 ILE A C 1
ATOM 858 O O . ILE A 1 108 ? -7.613 3.008 -1.966 1.00 95.25 108 ILE A O 1
ATOM 862 N N . SER A 1 109 ? -6.218 4.047 -3.378 1.00 93.94 109 SER A N 1
ATOM 863 C CA . SER A 1 109 ? -5.784 5.058 -2.407 1.00 93.94 109 SER A CA 1
ATOM 864 C C . SER A 1 109 ? -6.932 5.934 -1.904 1.00 93.94 109 SER A C 1
ATOM 866 O O . SER A 1 109 ? -6.966 6.240 -0.715 1.00 93.94 109 SER A O 1
ATOM 868 N N . LEU A 1 110 ? -7.914 6.293 -2.738 1.00 95.25 110 LEU A N 1
ATOM 869 C CA . LEU A 1 110 ? -9.099 7.045 -2.301 1.00 95.25 110 LEU A CA 1
ATOM 870 C C . LEU A 1 110 ? -9.987 6.227 -1.352 1.00 95.25 110 LEU A C 1
ATOM 872 O O . LEU A 1 110 ? -10.472 6.755 -0.345 1.00 95.25 110 LEU A O 1
ATOM 876 N N . ILE A 1 111 ? -10.166 4.931 -1.626 1.00 95.38 111 ILE A N 1
ATOM 877 C CA . ILE A 1 111 ? -10.891 4.011 -0.733 1.00 95.38 111 ILE A CA 1
ATOM 878 C C . ILE A 1 111 ? -10.141 3.893 0.599 1.00 95.38 111 ILE A C 1
ATOM 880 O O . ILE A 1 111 ? -10.737 4.038 1.670 1.00 95.38 111 ILE A O 1
ATOM 884 N N . GLY A 1 112 ? -8.822 3.699 0.539 1.00 93.25 112 GLY A N 1
ATOM 885 C CA . GLY A 1 112 ? -7.959 3.620 1.710 1.00 93.25 112 GLY A CA 1
ATOM 886 C C . GLY A 1 112 ? -7.989 4.907 2.535 1.00 93.25 112 GLY A C 1
ATOM 887 O O . GLY A 1 112 ? -8.202 4.855 3.744 1.00 93.25 112 GLY A O 1
ATOM 888 N N . PHE A 1 113 ? -7.887 6.074 1.901 1.00 93.56 113 PHE A N 1
ATOM 889 C CA . PHE A 1 113 ? -7.979 7.368 2.572 1.00 93.56 113 PHE A CA 1
ATOM 890 C C . PHE A 1 113 ? -9.329 7.550 3.274 1.00 93.56 113 PHE A C 1
ATOM 892 O O . PHE A 1 113 ? -9.379 7.879 4.461 1.00 93.56 113 PHE A O 1
ATOM 899 N N . THR A 1 114 ? -10.427 7.248 2.578 1.00 93.69 114 THR A N 1
ATOM 900 C CA . THR A 1 114 ? -11.779 7.293 3.154 1.00 93.69 114 THR A CA 1
ATOM 901 C C . THR A 1 114 ? -11.901 6.364 4.364 1.00 93.69 114 THR A C 1
ATOM 903 O O . THR A 1 114 ? -12.468 6.746 5.392 1.00 93.69 114 THR A O 1
ATOM 906 N N . SER A 1 115 ? -11.317 5.163 4.288 1.00 92.00 115 SER A N 1
ATOM 907 C CA . SER A 1 115 ? -11.308 4.213 5.404 1.00 92.00 115 SER A CA 1
ATOM 908 C C . SER A 1 115 ? -10.587 4.776 6.631 1.00 92.00 115 SER A C 1
ATOM 910 O O . SER A 1 115 ? -11.125 4.723 7.740 1.00 92.00 115 SER A O 1
ATOM 912 N N . ILE A 1 116 ? -9.433 5.419 6.430 1.00 89.88 116 ILE A N 1
ATOM 913 C CA . ILE A 1 116 ? -8.641 6.041 7.492 1.00 89.88 116 ILE A CA 1
ATOM 914 C C . ILE A 1 116 ? -9.394 7.215 8.125 1.00 89.88 116 ILE A C 1
ATOM 916 O O . ILE A 1 116 ? -9.447 7.306 9.354 1.00 89.88 116 ILE A O 1
ATOM 920 N N . LEU A 1 117 ? -10.028 8.084 7.329 1.00 89.69 117 LEU A N 1
ATOM 921 C CA . LEU A 1 117 ? -10.845 9.187 7.851 1.00 89.69 117 LEU A CA 1
ATOM 922 C C . LEU A 1 117 ? -11.978 8.670 8.747 1.00 89.69 117 LEU A C 1
ATOM 924 O O . LEU A 1 117 ? -12.182 9.161 9.862 1.00 89.69 117 LEU A O 1
ATOM 928 N N . LEU A 1 118 ? -12.679 7.621 8.313 1.00 87.38 118 LEU A N 1
ATOM 929 C CA . LEU A 1 118 ? -13.720 6.989 9.121 1.00 87.38 118 LEU A CA 1
ATOM 930 C C . LEU A 1 118 ? -13.147 6.333 10.386 1.00 87.38 118 LEU A C 1
ATOM 932 O O . LEU A 1 118 ? -13.751 6.443 11.459 1.00 87.38 118 LEU A O 1
ATOM 936 N N . MET A 1 119 ? -11.965 5.720 10.303 1.00 85.12 119 MET A N 1
ATOM 937 C CA . MET A 1 119 ? -11.261 5.180 11.466 1.00 85.12 119 MET A CA 1
ATOM 938 C C . MET A 1 119 ? -10.866 6.275 12.460 1.00 85.12 119 MET A C 1
ATOM 940 O O . MET A 1 119 ? -10.994 6.056 13.666 1.00 85.12 119 MET A O 1
ATOM 944 N N . PHE A 1 120 ? -10.439 7.463 12.010 1.00 82.94 120 PHE A N 1
ATOM 945 C CA . PHE A 1 120 ? -10.200 8.625 12.880 1.00 82.94 120 PHE A CA 1
ATOM 946 C C . PHE A 1 120 ? -11.457 9.030 13.652 1.00 82.94 120 PHE A C 1
ATOM 948 O O . PHE A 1 120 ? -11.376 9.306 14.848 1.00 82.94 120 PHE A O 1
ATOM 955 N N . THR A 1 121 ? -12.629 8.949 13.019 1.00 81.62 121 THR A N 1
ATOM 956 C CA . THR A 1 121 ? -13.921 9.194 13.686 1.00 81.62 121 THR A CA 1
ATOM 957 C C . THR A 1 121 ? -14.417 8.032 14.564 1.00 81.62 121 THR A C 1
ATOM 959 O O . THR A 1 121 ? -15.532 8.094 15.079 1.00 81.62 121 THR A O 1
ATOM 962 N N . LYS A 1 122 ? -13.607 6.976 14.763 1.00 73.38 122 LYS A N 1
ATOM 963 C CA . LYS A 1 122 ? -13.931 5.765 15.547 1.00 73.38 122 LYS A CA 1
ATOM 964 C C . LYS A 1 122 ? -15.196 5.033 15.062 1.00 73.38 122 LYS A C 1
ATOM 966 O O . LYS A 1 122 ? -15.898 4.408 15.855 1.00 73.38 122 LYS A O 1
ATOM 971 N N . ARG A 1 123 ? -15.514 5.108 13.766 1.00 77.56 123 ARG A N 1
ATOM 972 C CA . ARG A 1 123 ? -16.682 4.425 13.187 1.00 77.56 123 ARG A CA 1
ATOM 973 C C . ARG A 1 123 ? -16.326 2.999 12.771 1.00 77.56 123 ARG A C 1
ATOM 975 O O . ARG A 1 123 ? -15.318 2.776 12.106 1.00 77.56 123 ARG A O 1
ATOM 982 N N . MET A 1 124 ? -17.208 2.047 13.083 1.00 79.62 124 MET A N 1
ATOM 983 C CA . MET A 1 124 ? -17.107 0.645 12.638 1.00 79.62 124 MET A CA 1
ATOM 984 C C . MET A 1 124 ? -17.047 0.533 11.105 1.00 79.62 124 MET A C 1
ATOM 986 O O . MET A 1 124 ? -16.334 -0.308 10.573 1.00 79.62 124 MET A O 1
ATOM 990 N N . ALA A 1 125 ? -17.730 1.431 10.387 1.00 84.50 125 ALA A N 1
ATOM 991 C CA . ALA A 1 125 ? -17.702 1.482 8.924 1.00 84.50 125 ALA A CA 1
ATOM 992 C C . ALA A 1 125 ? -16.285 1.672 8.349 1.00 84.50 125 ALA A C 1
ATOM 994 O O . ALA A 1 125 ? -15.967 1.088 7.318 1.00 84.50 125 ALA A O 1
ATOM 995 N N . GLY A 1 126 ? -15.413 2.431 9.029 1.00 86.00 126 GLY A N 1
ATOM 996 C CA . GLY A 1 126 ? -14.029 2.626 8.584 1.00 86.00 126 GLY A CA 1
ATOM 997 C C . GLY A 1 126 ? -13.213 1.337 8.613 1.00 86.00 126 GLY A C 1
ATOM 998 O O . GLY A 1 126 ? -12.402 1.107 7.726 1.00 86.00 126 GLY A O 1
ATOM 999 N N . PHE A 1 127 ? -13.485 0.458 9.582 1.00 86.00 127 PHE A N 1
ATOM 1000 C CA . PHE A 1 127 ? -12.851 -0.856 9.679 1.00 86.00 127 PHE A CA 1
ATOM 1001 C C . PHE A 1 127 ? -13.202 -1.767 8.510 1.00 86.00 127 PHE A C 1
ATOM 1003 O O . PHE A 1 127 ? -12.307 -2.312 7.870 1.00 86.00 127 PHE A O 1
ATOM 1010 N N . TYR A 1 128 ? -14.492 -1.891 8.198 1.00 89.75 128 TYR A N 1
ATOM 1011 C CA . TYR A 1 128 ? -14.929 -2.698 7.062 1.00 89.75 128 TYR A CA 1
ATOM 1012 C C . TYR A 1 128 ? -14.398 -2.139 5.741 1.00 89.75 128 TYR A C 1
ATOM 1014 O O . TYR A 1 128 ? -13.915 -2.901 4.908 1.00 89.75 128 TYR A O 1
ATOM 1022 N N . LEU A 1 129 ? -14.402 -0.812 5.576 1.00 92.12 129 LEU A N 1
ATOM 1023 C CA . LEU A 1 129 ? -13.855 -0.177 4.379 1.00 92.12 129 LEU A CA 1
ATOM 1024 C C . LEU A 1 129 ? -12.341 -0.395 4.242 1.00 92.12 129 LEU A C 1
ATOM 1026 O O . LEU A 1 129 ? -11.853 -0.562 3.130 1.00 92.12 129 LEU A O 1
ATOM 1030 N N . TYR A 1 130 ? -11.603 -0.451 5.354 1.00 91.25 130 TYR A N 1
ATOM 1031 C CA . TYR A 1 130 ? -10.173 -0.760 5.338 1.00 91.25 130 TYR A CA 1
ATOM 1032 C C . TYR A 1 130 ? -9.902 -2.208 4.922 1.00 91.25 130 TYR A C 1
ATOM 1034 O O . TYR A 1 130 ? -8.996 -2.450 4.136 1.00 91.25 130 TYR A O 1
ATOM 1042 N N . ILE A 1 131 ? -10.714 -3.168 5.381 1.00 91.06 131 ILE A N 1
ATOM 1043 C CA . ILE A 1 131 ? -10.618 -4.563 4.920 1.00 91.06 131 ILE A CA 1
ATOM 1044 C C . ILE A 1 131 ? -10.846 -4.636 3.407 1.00 91.06 131 ILE A C 1
ATOM 1046 O O . ILE A 1 131 ? -10.072 -5.280 2.701 1.00 91.06 131 ILE A O 1
ATOM 1050 N N . VAL A 1 132 ? -11.871 -3.942 2.902 1.00 94.06 132 VAL A N 1
ATOM 1051 C CA . VAL A 1 132 ? -12.143 -3.856 1.459 1.00 94.06 132 VAL A CA 1
ATOM 1052 C C . VAL A 1 132 ? -10.958 -3.237 0.715 1.00 94.06 132 VAL A C 1
ATOM 1054 O O . VAL A 1 132 ? -10.530 -3.791 -0.291 1.00 94.06 132 VAL A O 1
ATOM 1057 N N . TYR A 1 133 ? -10.385 -2.144 1.226 1.00 93.81 133 TYR A N 1
ATOM 1058 C CA . TYR A 1 133 ? -9.168 -1.531 0.683 1.00 93.81 133 TYR A CA 1
ATOM 1059 C C . TYR A 1 133 ? -7.993 -2.518 0.628 1.00 93.81 133 TYR A C 1
ATOM 1061 O O . TYR A 1 133 ? -7.352 -2.636 -0.413 1.00 93.81 133 TYR A O 1
ATOM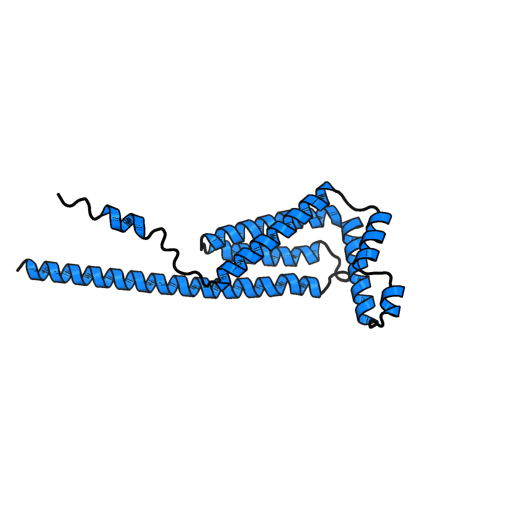 1069 N N . SER A 1 134 ? -7.725 -3.254 1.708 1.00 92.75 134 SER A N 1
ATOM 1070 C CA . SER A 1 134 ? -6.632 -4.228 1.766 1.00 92.75 134 SER A CA 1
ATOM 1071 C C . SER A 1 134 ? -6.816 -5.358 0.754 1.00 92.75 134 SER A C 1
ATOM 1073 O O . SER A 1 134 ? -5.869 -5.715 0.055 1.00 92.75 134 SER A O 1
ATOM 1075 N N . ILE A 1 135 ? -8.035 -5.891 0.631 1.00 94.00 135 ILE A N 1
ATOM 1076 C CA . ILE A 1 135 ? -8.355 -6.930 -0.357 1.00 94.00 135 ILE A CA 1
ATOM 1077 C C . ILE A 1 135 ? -8.234 -6.370 -1.776 1.00 94.00 135 ILE A C 1
ATOM 1079 O O . ILE A 1 135 ? -7.662 -7.032 -2.639 1.00 94.00 135 ILE A O 1
ATOM 1083 N N . ALA A 1 136 ? -8.726 -5.155 -2.025 1.00 94.38 136 ALA A N 1
ATOM 1084 C CA . ALA A 1 136 ? -8.635 -4.506 -3.330 1.00 94.38 136 ALA A CA 1
ATOM 1085 C C . ALA A 1 136 ? -7.178 -4.231 -3.736 1.00 94.38 136 ALA A C 1
ATOM 1087 O O . ALA A 1 136 ? -6.810 -4.496 -4.875 1.00 94.38 136 ALA A O 1
ATOM 1088 N N . SER A 1 137 ? -6.347 -3.764 -2.800 1.00 92.69 137 SER A N 1
ATOM 1089 C CA . SER A 1 137 ? -4.911 -3.531 -3.001 1.00 92.69 137 SER A CA 1
ATOM 1090 C C . SER A 1 137 ? -4.155 -4.824 -3.309 1.00 92.69 137 SER A C 1
ATOM 1092 O O . SER A 1 137 ? -3.307 -4.861 -4.194 1.00 92.69 137 SER A O 1
ATOM 1094 N N . LEU A 1 138 ? -4.499 -5.925 -2.636 1.00 93.62 138 LEU A N 1
ATOM 1095 C CA . LEU A 1 138 ? -3.920 -7.225 -2.961 1.00 93.62 138 LEU A CA 1
ATOM 1096 C C . LEU A 1 138 ? -4.415 -7.741 -4.320 1.00 93.62 138 LEU A C 1
ATOM 1098 O O . LEU A 1 138 ? -3.629 -8.247 -5.112 1.00 93.62 138 LEU A O 1
ATOM 1102 N N . SER A 1 139 ? -5.709 -7.595 -4.605 1.00 93.62 139 SER A N 1
ATOM 1103 C CA . SER A 1 139 ? -6.322 -8.069 -5.851 1.00 93.62 139 SER A CA 1
ATOM 1104 C C . SER A 1 139 ? -5.799 -7.315 -7.072 1.00 93.62 139 SER A C 1
ATOM 1106 O O . SER A 1 139 ? -5.613 -7.919 -8.125 1.00 93.62 139 SER A O 1
ATOM 1108 N N . SER A 1 140 ? -5.520 -6.014 -6.947 1.00 92.81 140 SER A N 1
ATOM 1109 C CA . SER A 1 140 ? -4.997 -5.213 -8.057 1.00 92.81 140 SER A CA 1
ATOM 1110 C C . SER A 1 140 ? -3.640 -5.712 -8.542 1.00 92.81 140 SER A C 1
ATOM 1112 O O . SER A 1 140 ? -3.407 -5.709 -9.747 1.00 92.81 140 SER A O 1
ATOM 1114 N N . LEU A 1 141 ? -2.791 -6.231 -7.648 1.00 91.50 141 LEU A N 1
ATOM 1115 C CA . LEU A 1 141 ? -1.510 -6.839 -8.014 1.00 91.50 141 LEU A CA 1
ATOM 1116 C C . LEU A 1 141 ? -1.696 -7.980 -9.028 1.00 91.50 141 LEU A C 1
ATOM 1118 O O . LEU A 1 141 ? -0.995 -8.022 -10.036 1.00 91.50 141 LEU A O 1
ATOM 1122 N N . PHE A 1 142 ? -2.681 -8.851 -8.789 1.00 91.44 142 PHE A N 1
ATOM 1123 C CA . PHE A 1 142 ? -3.001 -9.991 -9.657 1.00 91.44 142 PHE A CA 1
ATOM 1124 C C . PHE A 1 142 ? -3.765 -9.602 -10.929 1.00 91.44 142 PHE A C 1
ATOM 1126 O O . PHE A 1 142 ? -3.768 -10.362 -11.892 1.00 91.44 142 PHE A O 1
ATOM 1133 N N . ILE A 1 143 ? -4.427 -8.442 -10.940 1.00 91.88 143 ILE A N 1
ATOM 1134 C CA . ILE A 1 143 ? -5.116 -7.914 -12.128 1.00 91.88 143 ILE A CA 1
ATOM 1135 C C . ILE A 1 143 ? -4.121 -7.238 -13.077 1.00 91.88 143 ILE A C 1
ATOM 1137 O O . ILE A 1 143 ? -4.249 -7.350 -14.292 1.00 91.88 143 ILE A O 1
ATOM 1141 N N . ILE A 1 144 ? -3.151 -6.510 -12.523 1.00 90.62 144 ILE A N 1
ATOM 1142 C CA . ILE A 1 144 ? -2.189 -5.714 -13.288 1.00 90.62 144 ILE A CA 1
ATOM 1143 C C . ILE A 1 144 ? -1.071 -6.598 -13.836 1.00 90.62 144 ILE A C 1
ATOM 1145 O O . ILE A 1 144 ? -0.716 -6.484 -15.007 1.00 90.62 144 ILE A O 1
ATOM 1149 N N . THR A 1 145 ? -0.496 -7.449 -12.984 1.00 89.19 145 THR A N 1
ATOM 1150 C CA . THR A 1 145 ? 0.767 -8.140 -13.262 1.00 89.19 145 THR A CA 1
ATOM 1151 C C . THR A 1 145 ? 0.524 -9.624 -13.554 1.00 89.19 145 THR A C 1
ATOM 1153 O O . THR A 1 145 ? -0.180 -10.278 -12.782 1.00 89.19 145 THR A O 1
ATOM 1156 N N . PRO A 1 146 ? 1.121 -10.197 -14.618 1.00 90.19 146 PRO A N 1
ATOM 1157 C CA . PRO A 1 146 ? 1.054 -11.633 -14.867 1.00 90.19 146 PRO A CA 1
ATOM 1158 C C . PRO A 1 146 ? 1.759 -12.412 -13.753 1.00 90.19 146 PRO A C 1
ATOM 1160 O O . PRO A 1 146 ? 2.745 -11.946 -13.185 1.00 90.19 146 PRO A O 1
ATOM 1163 N N . LYS A 1 147 ? 1.273 -13.624 -13.458 1.00 88.06 147 LYS A N 1
ATOM 1164 C CA . LYS A 1 147 ? 1.717 -14.436 -12.311 1.00 88.06 147 LYS A CA 1
ATOM 1165 C C . LYS A 1 147 ? 3.234 -14.634 -12.227 1.00 88.06 147 LYS A C 1
ATOM 1167 O O . LYS A 1 147 ? 3.748 -14.723 -11.117 1.00 88.06 147 LYS A O 1
ATOM 1172 N N . GLU A 1 148 ? 3.938 -14.705 -13.362 1.00 89.12 148 GLU A N 1
ATOM 1173 C CA . GLU A 1 148 ? 5.388 -14.917 -13.370 1.00 89.12 148 GLU A CA 1
ATOM 1174 C C . GLU A 1 148 ? 6.154 -13.696 -12.856 1.00 89.12 148 GLU A C 1
ATOM 1176 O O . GLU A 1 148 ? 7.214 -13.869 -12.275 1.00 89.12 148 GLU A O 1
ATOM 1181 N N . LEU A 1 149 ? 5.607 -12.486 -13.023 1.00 89.56 149 LEU A N 1
ATOM 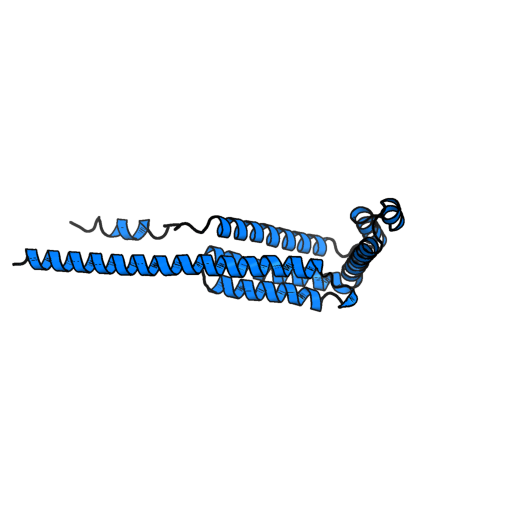1182 C CA . LEU A 1 149 ? 6.236 -11.217 -12.641 1.00 89.56 149 LEU A CA 1
ATOM 1183 C C . LEU A 1 149 ? 5.792 -10.718 -11.258 1.00 89.56 149 LEU A C 1
ATOM 1185 O O . LEU A 1 149 ? 6.163 -9.615 -10.851 1.00 89.56 149 LEU A O 1
ATOM 1189 N N . ILE A 1 150 ? 4.971 -11.487 -10.536 1.00 88.31 150 ILE A N 1
ATOM 1190 C CA . ILE A 1 150 ? 4.503 -11.100 -9.205 1.00 88.31 150 ILE A CA 1
ATOM 1191 C C . ILE A 1 150 ? 5.604 -11.364 -8.184 1.00 88.31 150 ILE A C 1
ATOM 1193 O O . ILE A 1 150 ? 5.970 -12.503 -7.897 1.00 88.31 150 ILE A O 1
ATOM 1197 N N . LEU A 1 151 ? 6.078 -10.290 -7.560 1.00 87.62 151 LEU A N 1
ATOM 1198 C CA . LEU A 1 151 ? 7.067 -10.383 -6.500 1.00 87.62 151 LEU A CA 1
ATOM 1199 C C . LEU A 1 151 ? 6.414 -10.764 -5.172 1.00 87.62 151 LEU A C 1
ATOM 1201 O O . LEU A 1 151 ? 5.526 -10.072 -4.666 1.00 87.62 151 LEU A O 1
ATOM 1205 N N . PHE A 1 152 ? 6.920 -11.831 -4.554 1.00 87.56 152 PHE A N 1
ATOM 1206 C CA . PHE A 1 152 ? 6.483 -12.258 -3.223 1.00 87.56 152 PHE A CA 1
ATOM 1207 C C . PHE A 1 152 ? 6.676 -11.156 -2.166 1.00 87.56 152 PHE A C 1
ATOM 1209 O O . PHE A 1 152 ? 5.846 -10.985 -1.272 1.00 87.56 152 PHE A O 1
ATOM 1216 N N . THR A 1 153 ? 7.729 -10.347 -2.305 1.00 84.88 153 THR A N 1
ATOM 1217 C CA . THR A 1 153 ? 7.986 -9.179 -1.453 1.00 84.88 153 THR A CA 1
ATOM 1218 C C . THR A 1 153 ? 6.856 -8.151 -1.518 1.00 84.88 153 THR A C 1
ATOM 1220 O O . THR A 1 153 ? 6.441 -7.655 -0.472 1.00 84.88 153 THR A O 1
ATOM 1223 N N . SER A 1 154 ? 6.291 -7.881 -2.699 1.00 87.00 154 SER A N 1
ATOM 1224 C CA . SER A 1 154 ? 5.145 -6.973 -2.861 1.00 87.00 154 SER A CA 1
ATOM 1225 C C . SER A 1 154 ? 3.896 -7.501 -2.152 1.00 87.00 154 SER A C 1
ATOM 1227 O O . SER A 1 154 ? 3.211 -6.750 -1.458 1.00 87.00 154 SER A O 1
ATOM 1229 N N . VAL A 1 155 ? 3.636 -8.810 -2.248 1.00 91.31 155 VAL A N 1
ATOM 1230 C CA . VAL A 1 155 ? 2.521 -9.462 -1.539 1.00 91.31 155 VAL A CA 1
ATOM 1231 C C . VAL A 1 155 ? 2.674 -9.305 -0.025 1.00 91.31 155 VAL A C 1
ATOM 1233 O O . VAL A 1 155 ? 1.711 -8.945 0.660 1.00 91.31 155 VAL A O 1
ATOM 1236 N N . LEU A 1 156 ? 3.880 -9.525 0.508 1.00 91.88 156 LEU A N 1
ATOM 1237 C CA . LEU A 1 156 ? 4.162 -9.356 1.935 1.00 91.88 156 LEU A CA 1
ATOM 1238 C C . LEU A 1 156 ? 4.017 -7.901 2.388 1.00 91.88 156 LEU A C 1
ATOM 1240 O O . LEU A 1 156 ? 3.384 -7.650 3.415 1.00 91.88 156 LEU A O 1
ATOM 1244 N N . LEU A 1 157 ? 4.545 -6.949 1.614 1.00 87.44 157 LEU A N 1
ATOM 1245 C CA . LEU A 1 157 ? 4.469 -5.518 1.920 1.00 87.44 157 LEU A CA 1
ATOM 1246 C C . LEU A 1 157 ? 3.032 -4.996 1.983 1.00 87.44 157 LEU A C 1
ATOM 1248 O O . LEU A 1 157 ? 2.776 -4.050 2.718 1.00 87.44 157 LEU A O 1
ATOM 1252 N N . ILE A 1 158 ? 2.088 -5.608 1.266 1.00 89.38 158 ILE A N 1
ATOM 1253 C CA . ILE A 1 158 ? 0.665 -5.250 1.341 1.00 89.38 158 ILE A CA 1
ATOM 1254 C C . ILE A 1 158 ? -0.029 -6.011 2.480 1.00 89.38 158 ILE A C 1
ATOM 1256 O O . ILE A 1 158 ? -0.774 -5.430 3.277 1.00 89.38 158 ILE A O 1
ATOM 1260 N N . THR A 1 159 ? 0.216 -7.318 2.577 1.00 91.00 159 THR A N 1
ATOM 1261 C CA . THR A 1 159 ? -0.541 -8.220 3.458 1.00 91.00 159 THR A CA 1
ATOM 1262 C C . THR A 1 159 ? -0.179 -8.031 4.927 1.00 91.00 159 THR A C 1
ATOM 1264 O O . THR A 1 159 ? -1.069 -7.904 5.768 1.00 91.00 159 THR A O 1
ATOM 1267 N N . VAL A 1 160 ? 1.115 -7.973 5.254 1.00 90.69 160 VAL A N 1
ATOM 1268 C CA . VAL A 1 160 ? 1.598 -7.870 6.639 1.00 90.69 160 VAL A CA 1
ATOM 1269 C C . VAL A 1 160 ? 1.062 -6.619 7.345 1.00 90.69 160 VAL A C 1
ATOM 1271 O O . VAL A 1 160 ? 0.422 -6.774 8.392 1.00 90.69 160 VAL A O 1
ATOM 1274 N N . PRO A 1 161 ? 1.231 -5.389 6.813 1.00 84.88 161 PRO A N 1
ATOM 1275 C CA . PRO A 1 161 ? 0.671 -4.215 7.470 1.00 84.88 161 PRO A CA 1
ATOM 1276 C C . PRO A 1 161 ? -0.856 -4.270 7.518 1.00 84.88 161 PRO A C 1
ATOM 1278 O O . PRO A 1 161 ? -1.420 -3.929 8.552 1.00 84.88 161 PRO A O 1
ATOM 1281 N N . SER A 1 162 ? -1.530 -4.772 6.476 1.00 87.94 162 SER A N 1
ATOM 1282 C CA . SER A 1 162 ? -2.993 -4.916 6.480 1.00 87.94 162 SER A CA 1
ATOM 1283 C C . SER A 1 162 ? -3.487 -5.772 7.653 1.00 87.94 162 SER A C 1
ATOM 1285 O O . SER A 1 162 ? -4.388 -5.365 8.388 1.00 87.94 162 SER A O 1
ATOM 1287 N N . VAL A 1 163 ? -2.862 -6.931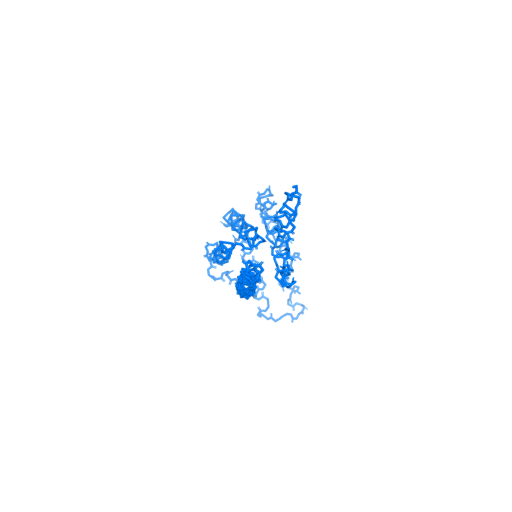 7.886 1.00 90.56 163 VAL A N 1
ATOM 1288 C CA . VAL A 1 163 ? -3.206 -7.828 9.002 1.00 90.56 163 VAL A CA 1
ATOM 1289 C C . VAL A 1 163 ? -2.927 -7.164 10.351 1.00 90.56 163 VAL A C 1
ATOM 1291 O O . VAL A 1 163 ? -3.779 -7.196 11.244 1.00 90.56 163 VAL A O 1
ATOM 1294 N N . ILE A 1 164 ? -1.768 -6.514 10.492 1.00 88.25 164 ILE A N 1
ATOM 1295 C CA . ILE A 1 164 ? -1.386 -5.797 11.715 1.00 88.25 164 ILE A CA 1
ATOM 1296 C C . ILE A 1 164 ? -2.405 -4.695 12.037 1.00 88.25 164 ILE A C 1
ATOM 1298 O O . ILE A 1 164 ? -2.858 -4.587 13.179 1.00 88.25 164 ILE A O 1
ATOM 1302 N N . PHE A 1 165 ? -2.821 -3.910 11.041 1.00 84.12 165 PHE A N 1
ATOM 1303 C CA . PHE A 1 165 ? -3.822 -2.857 11.206 1.00 84.12 165 PHE A CA 1
ATOM 1304 C C . PHE A 1 165 ? -5.178 -3.397 11.631 1.00 84.12 165 PHE A C 1
ATOM 1306 O O . PHE A 1 165 ? -5.785 -2.867 12.564 1.00 84.12 165 PHE A O 1
ATOM 1313 N N . VAL A 1 166 ? -5.648 -4.457 10.973 1.00 86.19 166 VAL A N 1
ATOM 1314 C CA . VAL A 1 166 ? -6.925 -5.094 11.301 1.00 86.19 166 VAL A CA 1
ATOM 1315 C C . VAL A 1 166 ? -6.916 -5.578 12.751 1.00 86.19 166 VAL A C 1
ATOM 1317 O O . VAL A 1 166 ? -7.861 -5.318 13.503 1.00 86.19 166 VAL A O 1
ATOM 1320 N N . PHE A 1 167 ? -5.829 -6.221 13.176 1.00 86.75 167 PHE A N 1
ATOM 1321 C CA . PHE A 1 167 ? -5.680 -6.726 14.535 1.00 86.75 167 PHE A CA 1
ATOM 1322 C C . PHE A 1 167 ? -5.624 -5.600 15.578 1.00 86.75 167 PHE A C 1
ATOM 1324 O O . PHE A 1 167 ? -6.384 -5.611 16.551 1.00 86.75 167 PHE A O 1
ATOM 1331 N N . LEU A 1 168 ? -4.785 -4.585 15.353 1.00 81.56 168 LEU A N 1
ATOM 1332 C CA . LEU A 1 168 ? -4.634 -3.452 16.269 1.00 81.56 168 LEU A CA 1
ATOM 1333 C C . LEU A 1 168 ? -5.911 -2.618 16.378 1.00 81.56 168 LEU A C 1
ATOM 1335 O O . LEU A 1 168 ? -6.266 -2.176 17.473 1.00 81.56 168 LEU A O 1
ATOM 1339 N N . TYR A 1 169 ? -6.634 -2.429 15.274 1.00 80.69 169 TYR A N 1
ATOM 1340 C CA . TYR A 1 169 ? -7.903 -1.711 15.291 1.00 80.69 169 TYR A CA 1
ATOM 1341 C C . TYR A 1 169 ? -8.986 -2.495 16.041 1.00 80.69 169 TYR A C 1
ATOM 1343 O O . TYR A 1 169 ? -9.719 -1.911 16.842 1.00 80.69 169 TYR A O 1
ATOM 1351 N N . LYS A 1 170 ? -9.057 -3.821 15.851 1.00 81.75 170 LYS A N 1
ATOM 1352 C CA . LYS A 1 170 ? -9.985 -4.695 16.587 1.00 81.75 170 LYS A CA 1
ATOM 1353 C C . LYS A 1 170 ? -9.751 -4.620 18.097 1.00 81.75 170 LYS A C 1
ATOM 1355 O O . LYS A 1 170 ? -10.711 -4.454 18.850 1.00 81.75 170 LYS A O 1
ATOM 1360 N N . ILE A 1 171 ? -8.492 -4.684 18.535 1.00 79.81 171 ILE A N 1
ATOM 1361 C CA . ILE A 1 171 ? -8.128 -4.518 19.951 1.00 79.81 171 ILE A CA 1
ATOM 1362 C C . ILE A 1 171 ? -8.516 -3.121 20.442 1.00 79.81 171 ILE A C 1
ATOM 1364 O O . ILE A 1 171 ? -9.196 -2.991 21.457 1.00 79.81 171 ILE A O 1
ATOM 1368 N N . GLY A 1 172 ? -8.143 -2.078 19.695 1.00 74.44 172 GLY A N 1
ATOM 1369 C CA . GLY A 1 172 ? -8.419 -0.694 20.072 1.00 74.44 172 GLY A CA 1
ATOM 1370 C C . GLY A 1 172 ? -9.910 -0.373 20.197 1.00 74.44 172 GLY A C 1
ATOM 1371 O O . GLY A 1 172 ? -10.295 0.403 21.072 1.00 74.44 172 GLY A O 1
ATOM 1372 N N . MET A 1 173 ? -10.764 -0.972 19.363 1.00 72.12 173 MET A N 1
ATOM 1373 C CA . MET A 1 173 ? -12.213 -0.806 19.486 1.00 72.12 173 MET A CA 1
ATOM 1374 C C . MET A 1 173 ? -12.815 -1.590 20.644 1.00 72.12 173 MET A C 1
ATOM 1376 O O . MET A 1 173 ? -13.698 -1.055 21.309 1.00 72.12 173 MET A O 1
ATOM 1380 N N . ARG A 1 174 ? -12.346 -2.813 20.922 1.00 72.38 174 ARG A N 1
ATOM 1381 C CA . ARG A 1 174 ? -12.839 -3.598 22.063 1.00 72.38 174 ARG A CA 1
ATOM 1382 C C . ARG A 1 174 ? -12.672 -2.831 23.375 1.00 72.38 174 ARG A C 1
ATOM 1384 O O . ARG A 1 174 ? -13.643 -2.667 24.107 1.00 72.38 174 ARG A O 1
ATOM 1391 N N . SER A 1 175 ? -11.487 -2.265 23.605 1.00 68.88 175 SER A N 1
ATOM 1392 C CA . SER A 1 175 ? -11.221 -1.448 24.796 1.00 68.88 175 SER A CA 1
ATOM 1393 C C . SER A 1 175 ? -12.133 -0.218 24.892 1.00 68.88 175 SER A C 1
ATOM 1395 O O . SER A 1 175 ? -12.504 0.195 25.986 1.00 68.88 175 SER A O 1
ATOM 1397 N N . ALA A 1 176 ? -12.536 0.363 23.756 1.00 66.88 176 ALA A N 1
ATOM 1398 C CA . ALA A 1 176 ? -13.437 1.515 23.729 1.00 66.88 176 ALA A CA 1
ATOM 1399 C C . ALA A 1 176 ? -14.908 1.153 24.019 1.00 66.88 176 ALA A C 1
ATOM 1401 O O . ALA A 1 176 ? -15.656 2.001 24.512 1.00 66.88 176 ALA A O 1
ATOM 1402 N N . VAL A 1 177 ? -15.333 -0.075 23.701 1.00 70.88 177 VAL A N 1
ATOM 1403 C CA . VAL A 1 177 ? -16.686 -0.578 23.995 1.00 70.88 177 VAL A CA 1
ATOM 1404 C C . VAL A 1 177 ? -16.828 -0.893 25.484 1.00 70.88 177 VAL A C 1
ATOM 1406 O O . VAL A 1 177 ? -17.746 -0.377 26.118 1.00 70.88 177 VAL A O 1
ATOM 1409 N N . GLU A 1 178 ? -15.876 -1.632 26.060 1.00 71.25 178 GLU A N 1
ATOM 1410 C CA . GLU A 1 178 ? -15.865 -1.994 27.490 1.00 71.25 178 GLU A CA 1
ATOM 1411 C C . GLU A 1 178 ? -15.906 -0.741 28.394 1.00 71.25 178 GLU A C 1
ATOM 1413 O O . GLU A 1 178 ? -16.622 -0.680 29.395 1.00 71.25 178 GLU A O 1
ATOM 1418 N N . GLU A 1 179 ? -15.216 0.332 27.997 1.00 69.75 179 GLU A N 1
ATOM 1419 C CA . GLU A 1 179 ? -15.253 1.609 28.714 1.00 69.75 179 GLU A CA 1
ATOM 1420 C C . GLU A 1 179 ? -16.610 2.324 28.677 1.00 69.75 179 GLU A C 1
ATOM 1422 O O . GLU A 1 179 ? -16.952 3.036 29.627 1.00 69.75 179 GLU A O 1
ATOM 1427 N N . ARG A 1 180 ? -17.373 2.191 27.584 1.00 70.62 180 ARG A N 1
ATOM 1428 C CA . ARG A 1 180 ? -18.713 2.788 27.484 1.00 70.62 180 ARG A CA 1
ATOM 1429 C C . ARG A 1 180 ? -19.689 2.087 28.416 1.00 70.62 180 ARG A C 1
ATOM 1431 O O . ARG A 1 180 ? -20.461 2.770 29.084 1.00 70.62 180 ARG A O 1
ATOM 1438 N N . GLU A 1 181 ? -19.632 0.762 28.492 1.00 77.31 181 GLU A N 1
ATOM 1439 C CA . GLU A 1 181 ? -20.491 -0.027 29.382 1.00 77.31 181 GLU A CA 1
ATOM 1440 C C . GLU A 1 181 ? -20.210 0.278 30.860 1.00 77.31 181 GLU A C 1
ATOM 1442 O O . GLU A 1 181 ? -21.140 0.468 31.649 1.00 77.31 181 GLU A O 1
ATOM 1447 N N . MET A 1 182 ? -18.937 0.460 31.232 1.00 76.00 182 MET A N 1
ATOM 1448 C CA . MET A 1 182 ? -18.577 0.897 32.585 1.00 76.00 182 MET A CA 1
ATOM 1449 C C . MET A 1 182 ? -19.137 2.285 32.928 1.00 76.00 182 MET A C 1
ATOM 1451 O O . MET A 1 182 ? -19.697 2.464 34.008 1.00 76.00 182 MET A O 1
ATOM 1455 N N . ILE A 1 183 ? -19.045 3.264 32.019 1.00 78.44 183 ILE A N 1
ATOM 1456 C CA . ILE A 1 183 ? -19.587 4.612 32.270 1.00 78.44 183 ILE A CA 1
ATOM 1457 C C . ILE A 1 183 ? -21.113 4.582 32.393 1.00 78.44 183 ILE A C 1
ATOM 1459 O O . ILE A 1 183 ? -21.663 5.248 33.271 1.00 78.44 183 ILE A O 1
ATOM 1463 N N . LEU A 1 184 ? -21.799 3.820 31.538 1.00 79.56 184 LEU A N 1
ATOM 1464 C CA . LEU A 1 184 ? -23.256 3.699 31.587 1.00 79.56 184 LEU A CA 1
ATOM 1465 C C . LEU A 1 184 ? -23.713 3.059 32.903 1.00 79.56 184 LEU A C 1
ATOM 1467 O O . LEU A 1 184 ? -24.557 3.639 33.585 1.00 79.56 184 LEU A O 1
ATOM 1471 N N . SER A 1 185 ? -23.086 1.954 33.321 1.00 83.31 185 SER A N 1
ATOM 1472 C CA . SER A 1 185 ? -23.412 1.304 34.600 1.00 83.31 185 SER A CA 1
ATOM 1473 C C . SER A 1 185 ? -23.111 2.195 35.814 1.00 83.31 185 SER A C 1
ATOM 1475 O O . SER A 1 185 ? -23.865 2.201 36.789 1.00 83.31 185 SER A O 1
ATOM 1477 N N . PHE A 1 186 ? -22.044 3.001 35.762 1.00 83.94 186 PHE A N 1
ATOM 1478 C CA . PHE A 1 186 ? -21.731 3.969 36.813 1.00 83.94 186 PHE A CA 1
ATOM 1479 C C . PHE A 1 186 ? -22.758 5.106 36.864 1.00 83.94 186 PHE A C 1
ATOM 1481 O O . PHE A 1 186 ? -23.265 5.433 37.937 1.00 83.94 186 PHE A O 1
ATOM 1488 N N . SER A 1 187 ? -23.114 5.681 35.710 1.00 83.19 187 SER A N 1
ATOM 1489 C CA . SER A 1 187 ? -24.129 6.735 35.626 1.00 83.19 187 SER A CA 1
ATOM 1490 C C . SER A 1 187 ? -25.494 6.253 36.121 1.00 83.19 187 SER A C 1
ATOM 1492 O O . SER A 1 187 ? -26.216 7.015 36.765 1.00 83.19 187 SER A O 1
ATOM 1494 N N . GLU A 1 188 ? -25.848 4.998 35.848 1.00 87.56 188 GLU A N 1
ATOM 1495 C CA . GLU A 1 188 ? -27.081 4.379 36.327 1.00 87.56 188 GLU A CA 1
ATOM 1496 C C . GLU A 1 188 ? -27.072 4.208 37.855 1.00 87.56 188 GLU A C 1
ATOM 1498 O O . GLU A 1 188 ? -28.018 4.625 38.529 1.00 87.56 188 GLU A O 1
ATOM 1503 N N . LYS A 1 189 ? -25.963 3.722 38.433 1.00 87.00 189 LYS A N 1
ATOM 1504 C CA . LYS A 1 189 ? -25.786 3.626 39.895 1.00 87.00 189 LYS A CA 1
ATOM 1505 C C . LYS A 1 189 ? -25.886 4.984 40.595 1.00 87.00 189 LYS A C 1
ATOM 1507 O O . LYS A 1 189 ? -26.549 5.088 41.626 1.00 87.00 189 LYS A O 1
ATOM 1512 N N . VAL A 1 190 ? -25.271 6.030 40.041 1.00 87.50 190 VAL A N 1
ATOM 1513 C CA . VAL A 1 190 ? -25.340 7.392 40.603 1.00 87.50 190 VAL A CA 1
ATOM 1514 C C . VAL A 1 190 ? -26.774 7.932 40.572 1.00 87.50 190 VAL A C 1
ATOM 1516 O O . VAL A 1 190 ? -27.242 8.501 41.561 1.00 87.50 190 VAL A O 1
ATOM 1519 N N . ASN A 1 191 ? -27.506 7.707 39.478 1.00 86.81 191 ASN A N 1
ATOM 1520 C CA . ASN A 1 191 ? -28.911 8.108 39.380 1.00 86.81 191 ASN A CA 1
ATOM 1521 C C . ASN A 1 191 ? -29.794 7.388 40.412 1.00 86.81 191 ASN A C 1
ATOM 1523 O O . ASN A 1 191 ? -30.658 8.021 41.026 1.00 86.81 191 ASN A O 1
ATOM 1527 N N . LEU A 1 192 ? -29.555 6.096 40.657 1.00 87.50 192 LEU A N 1
ATOM 1528 C CA . LEU A 1 192 ? -30.269 5.327 41.682 1.00 87.50 192 LEU A CA 1
ATOM 1529 C C . LEU A 1 192 ? -29.998 5.852 43.100 1.00 87.50 192 LEU A C 1
ATOM 1531 O O . LEU A 1 192 ? -30.936 6.005 43.886 1.00 87.50 192 LEU A O 1
ATOM 1535 N N . LEU A 1 193 ? -28.744 6.189 43.419 1.00 87.06 193 LEU A N 1
ATOM 1536 C CA . LEU A 1 193 ? -28.372 6.762 44.719 1.00 87.06 193 LEU A CA 1
ATOM 1537 C C . LEU A 1 193 ? -29.037 8.123 44.959 1.00 87.06 193 LEU A C 1
ATOM 1539 O O . LEU A 1 193 ? -29.615 8.347 46.024 1.00 87.06 193 LEU A O 1
ATOM 1543 N N . ASN A 1 194 ? -29.042 9.000 43.952 1.00 85.81 194 ASN A N 1
ATOM 1544 C CA . ASN A 1 194 ? -29.719 10.295 44.041 1.00 85.81 194 ASN A CA 1
ATOM 1545 C C . ASN A 1 194 ? -31.236 10.154 44.226 1.00 85.81 194 ASN A C 1
ATOM 1547 O O . ASN A 1 194 ? -31.841 10.919 44.980 1.00 85.81 194 ASN A O 1
ATOM 1551 N N . LYS A 1 195 ? -31.863 9.165 43.577 1.00 86.00 195 LYS A N 1
ATOM 1552 C CA . LYS A 1 195 ? -33.295 8.888 43.753 1.00 86.00 195 LYS A CA 1
ATOM 1553 C C . LYS A 1 195 ? -33.609 8.429 45.183 1.00 86.00 195 LYS A C 1
ATOM 1555 O O . LYS A 1 195 ? -34.573 8.917 45.767 1.00 86.00 195 LYS A O 1
ATOM 1560 N N . LYS A 1 196 ? -32.772 7.558 45.762 1.00 85.81 196 LYS A N 1
ATOM 1561 C CA . LYS A 1 196 ? -32.924 7.055 47.141 1.00 85.81 196 LYS A CA 1
ATOM 1562 C C . LYS A 1 196 ? -32.689 8.139 48.201 1.00 85.81 196 LYS A C 1
ATOM 1564 O O . LYS A 1 196 ? -33.395 8.181 49.201 1.00 85.81 196 LYS A O 1
ATOM 1569 N N . SER A 1 197 ? -31.729 9.038 47.981 1.00 83.44 197 SER A N 1
ATOM 1570 C CA . SER A 1 197 ? -31.492 10.182 48.875 1.00 83.44 197 SER A CA 1
ATOM 1571 C C . SER A 1 197 ? -32.685 11.143 48.904 1.00 83.44 197 SER A C 1
ATOM 1573 O O . SER A 1 197 ? -33.106 11.555 49.982 1.00 83.44 197 SER A O 1
ATOM 1575 N N . LYS A 1 198 ? -33.288 11.447 47.746 1.00 81.31 198 LYS A N 1
ATOM 1576 C CA . LYS A 1 198 ? -34.470 12.321 47.686 1.00 81.31 198 LYS A CA 1
ATOM 1577 C C . LYS A 1 198 ? -35.697 11.731 48.381 1.00 81.31 198 LYS A C 1
ATOM 1579 O O . LYS A 1 198 ? -36.419 12.490 49.013 1.00 81.31 198 LYS A O 1
ATOM 1584 N N . SER A 1 199 ? -35.921 10.416 48.307 1.00 77.50 199 SER A N 1
ATOM 1585 C CA . SER A 1 199 ? -37.053 9.780 49.003 1.00 77.50 199 SER A CA 1
ATOM 1586 C C . SER A 1 199 ? -36.898 9.753 50.526 1.00 77.50 199 SER A C 1
ATOM 1588 O O . SER A 1 199 ? -37.892 9.674 51.234 1.00 77.50 199 SER A O 1
ATOM 1590 N N . LEU A 1 200 ? -35.661 9.798 51.035 1.00 77.94 200 LEU A N 1
ATOM 1591 C CA . LEU A 1 200 ? -35.381 9.850 52.475 1.00 77.94 200 LEU A CA 1
ATOM 1592 C C . LEU A 1 200 ? -35.528 11.258 53.066 1.00 77.94 200 LEU A C 1
ATOM 1594 O O . LEU A 1 200 ? -35.679 11.381 54.270 1.00 77.94 200 LEU A O 1
ATOM 1598 N N . LEU A 1 201 ? -35.471 12.306 52.239 1.00 77.12 201 LEU A N 1
ATOM 1599 C CA . LEU A 1 201 ? -35.630 13.703 52.665 1.00 77.12 201 LEU A CA 1
ATOM 1600 C C . LEU A 1 201 ? -37.086 14.198 52.585 1.00 77.12 201 LEU A C 1
ATOM 1602 O O . LEU A 1 201 ? -37.369 15.319 52.994 1.00 77.12 201 LEU A O 1
ATOM 1606 N N . SER A 1 202 ? -37.993 13.401 52.014 1.00 72.75 202 SER A N 1
ATOM 1607 C CA . SER A 1 202 ? -39.423 13.716 51.878 1.00 72.75 202 SER A CA 1
ATOM 1608 C C . SER A 1 202 ? -40.312 13.057 52.942 1.00 72.75 202 SER A C 1
ATOM 1610 O O . SER A 1 202 ? -41.534 13.148 52.837 1.00 72.75 202 SER A O 1
ATOM 1612 N N . HIS A 1 203 ? -39.710 12.374 53.916 1.00 63.28 203 HIS A N 1
ATOM 1613 C CA . HIS A 1 203 ? -40.351 11.788 55.095 1.00 63.28 203 HIS A CA 1
ATOM 1614 C C . HIS A 1 203 ? -39.759 12.421 56.349 1.00 63.28 203 HIS A C 1
ATOM 1616 O O . HIS A 1 203 ? -40.538 12.609 57.307 1.00 63.28 203 HIS A O 1
#

pLDDT: mean 82.67, std 14.44, range [39.19, 95.94]